Protein AF-A0A0C2Y8V0-F1 (afdb_monomer_lite)

Foldseek 3Di:
DDDDDPPPPDDPDPPDPDDPVNVVVVVVVVVVVVVVVVVVVVVVVVVVVVVVVVVVVVVVVVVVVVVVVVVVVVVVVVVVVVVVVVVVVVVVVVVVVVVVVVVVVVVVVVVVVVVVVVVPPPDDDDDDDDDDDPPPVPPVVPPVVVVVVVVPPVPDDDDDDDDDDDPDPDPPDFDADPVRDRCVQPDPFDPPDFAFPVCVVVVHGFQDHPPDCATPVCVVVVHHGHGDPDPPVVVVDDDDDPDPPPDDPDDDPPVVVVVVVVVVVVVVVVVVVVVVVVVVVVVVVVVVVVVVVVVVVVVVVVVVVVVVVVVD

Secondary structure (DSSP, 8-state):
----------PPPP-----HHHHHHHHHHHHHHHHHHHHHHHHHHHHHHHHHHHHHHHHHHHHHHHHHHHHHHHHHHHHHHHHHHHHHHHHHHHHHHHHHHHHHHHHHHHHHHHHHHHTS-------------SSSTTTTTTTTTTTTTSSSGGG----------------PPPPB-TTS-B-SSS---STTS---HHHHHTT------TT-SS-HHHHHHT--------HHHHHS--S-------------HHHHHHHHHHHHHHHHHHHHHHHHHHHHHHHHHHHHHHHHHHHHHHHHHHHHHHHHHHT-

Structure (mmCIF, N/CA/C/O backbone):
data_AF-A0A0C2Y8V0-F1
#
_entry.id   AF-A0A0C2Y8V0-F1
#
loop_
_atom_site.group_PDB
_atom_site.id
_atom_site.type_symbol
_atom_site.label_atom_id
_atom_site.label_alt_id
_atom_site.label_comp_id
_atom_site.label_asym_id
_atom_site.label_entity_id
_atom_site.label_seq_id
_atom_site.pdbx_PDB_ins_code
_atom_site.Cartn_x
_atom_site.Cartn_y
_atom_site.Cartn_z
_atom_site.occupancy
_atom_site.B_iso_or_equiv
_atom_site.auth_seq_id
_atom_site.auth_comp_id
_atom_site.auth_asym_id
_atom_site.auth_atom_id
_atom_site.pdbx_PDB_model_num
ATOM 1 N N . MET A 1 1 ? -51.580 -23.330 19.383 1.00 48.34 1 MET A N 1
ATOM 2 C CA . MET A 1 1 ? -51.528 -23.759 20.799 1.00 48.34 1 MET A CA 1
ATOM 3 C C . MET A 1 1 ? -50.932 -22.629 21.620 1.00 48.34 1 MET A C 1
ATOM 5 O O . MET A 1 1 ? -49.744 -22.360 21.517 1.00 48.34 1 MET A O 1
ATOM 9 N N . VAL A 1 2 ? -51.785 -21.907 22.343 1.00 48.00 2 VAL A N 1
ATOM 10 C CA . VAL A 1 2 ? -51.442 -20.701 23.108 1.00 48.00 2 VAL A CA 1
ATOM 11 C C . VAL A 1 2 ? -50.944 -21.142 24.486 1.00 48.00 2 VAL A C 1
ATOM 13 O O . VAL A 1 2 ? -51.716 -21.728 25.241 1.00 48.00 2 VAL A O 1
ATOM 16 N N . HIS A 1 3 ? -49.666 -20.915 24.806 1.00 51.59 3 HIS A N 1
ATOM 17 C CA . HIS A 1 3 ? -49.135 -21.212 26.140 1.00 51.59 3 HIS A CA 1
ATOM 18 C C . HIS A 1 3 ? -49.549 -20.104 27.106 1.00 51.59 3 HIS A C 1
ATOM 20 O O . HIS A 1 3 ? -49.055 -18.978 27.081 1.00 51.59 3 HIS A O 1
ATOM 26 N N . SER A 1 4 ? -50.547 -20.456 27.908 1.00 53.50 4 SER A N 1
ATOM 27 C CA . SER A 1 4 ? -51.201 -19.627 28.902 1.00 53.50 4 SER A CA 1
ATOM 28 C C . SER A 1 4 ? -50.347 -19.522 30.170 1.00 53.50 4 SER A C 1
ATOM 30 O O . SER A 1 4 ? -49.956 -20.532 30.743 1.00 53.50 4 SER A O 1
ATOM 32 N N . ARG A 1 5 ? -50.099 -18.275 30.585 1.00 62.28 5 ARG A N 1
ATOM 33 C CA . ARG A 1 5 ? -50.048 -17.760 31.967 1.00 62.28 5 ARG A CA 1
ATOM 34 C C . ARG A 1 5 ? -49.377 -18.638 33.034 1.00 62.28 5 ARG A C 1
ATOM 36 O O . ARG A 1 5 ? -50.013 -19.493 33.636 1.00 62.28 5 ARG A O 1
ATOM 43 N N . ASN A 1 6 ? -48.164 -18.238 33.417 1.00 51.91 6 ASN A N 1
ATOM 44 C CA . ASN A 1 6 ? -47.631 -18.462 34.763 1.00 51.91 6 ASN A CA 1
ATOM 45 C C . ASN A 1 6 ? -47.441 -17.106 35.468 1.00 51.91 6 ASN A C 1
ATOM 47 O O . ASN A 1 6 ? -46.334 -16.622 35.682 1.00 51.91 6 ASN A O 1
ATOM 51 N N . THR A 1 7 ? -48.556 -16.447 35.785 1.00 58.72 7 THR A N 1
ATOM 52 C CA . THR A 1 7 ? -48.602 -15.351 36.762 1.00 58.72 7 THR A CA 1
ATOM 53 C C . THR A 1 7 ? -48.635 -15.966 38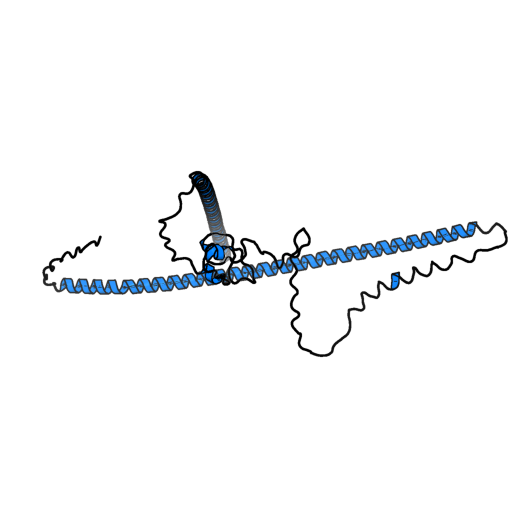.156 1.00 58.72 7 THR A C 1
ATOM 55 O O . THR A 1 7 ? -49.701 -16.132 38.746 1.00 58.72 7 THR A O 1
ATOM 58 N N . ALA A 1 8 ? -47.466 -16.352 38.666 1.00 57.41 8 ALA A N 1
ATOM 59 C CA . ALA A 1 8 ? -47.298 -16.629 40.084 1.00 57.41 8 ALA A CA 1
ATOM 60 C C . ALA A 1 8 ? -47.459 -15.300 40.836 1.00 57.41 8 ALA A C 1
ATOM 62 O O . ALA A 1 8 ? -46.607 -14.416 40.759 1.00 57.41 8 ALA A O 1
ATOM 63 N N . LEU A 1 9 ? -48.600 -15.141 41.504 1.00 54.22 9 LEU A N 1
ATOM 64 C CA . LEU A 1 9 ? -48.851 -14.089 42.482 1.00 54.22 9 LEU A CA 1
ATOM 65 C C . LEU A 1 9 ? -47.886 -14.302 43.651 1.00 54.22 9 LEU A C 1
ATOM 67 O O . LEU A 1 9 ? -48.174 -15.052 44.582 1.00 54.22 9 LEU A O 1
ATOM 71 N N . SER A 1 10 ? -46.712 -13.680 43.572 1.00 59.94 10 SER A N 1
ATOM 72 C CA . SER A 1 10 ? -45.773 -13.587 44.683 1.00 59.94 10 SER A CA 1
ATOM 73 C C . SER A 1 10 ? -46.494 -12.930 45.856 1.00 59.94 10 SER A C 1
ATOM 75 O O . SER A 1 10 ? -46.923 -11.779 45.756 1.00 59.94 10 SER A O 1
ATOM 77 N N . ALA A 1 11 ? -46.673 -13.679 46.944 1.00 63.84 11 ALA A N 1
ATOM 78 C CA . ALA A 1 11 ? -47.252 -13.165 48.175 1.00 63.84 11 ALA A CA 1
ATOM 79 C C . ALA A 1 11 ? -46.514 -11.880 48.606 1.00 63.84 11 ALA A C 1
ATOM 81 O O . ALA A 1 11 ? -45.284 -11.827 48.486 1.00 63.84 11 ALA A O 1
ATOM 82 N N . PRO A 1 12 ? -47.229 -10.845 49.088 1.00 63.97 12 PRO A N 1
ATOM 83 C CA . PRO A 1 12 ? -46.603 -9.621 49.560 1.00 63.97 12 PRO A CA 1
ATOM 84 C C . PRO A 1 12 ? -45.634 -9.978 50.685 1.00 63.97 12 PRO A C 1
ATOM 86 O O . PRO A 1 12 ? -46.026 -10.537 51.711 1.00 63.97 12 PRO A O 1
ATOM 89 N N . THR A 1 13 ? -44.351 -9.698 50.467 1.00 65.38 13 THR A N 1
ATOM 90 C CA . THR A 1 13 ? -43.327 -9.842 51.496 1.00 65.38 13 THR A CA 1
ATOM 91 C C . THR A 1 13 ? -43.757 -9.029 52.719 1.00 65.38 13 THR A C 1
ATOM 93 O O . THR A 1 13 ? -44.170 -7.875 52.567 1.00 65.38 13 THR A O 1
ATOM 96 N N . PRO A 1 14 ? -43.715 -9.610 53.932 1.00 61.09 14 PRO A N 1
ATOM 97 C CA . PRO A 1 14 ? -44.136 -8.911 55.136 1.00 61.09 14 PRO A CA 1
ATOM 98 C C . PRO A 1 14 ? -43.320 -7.628 55.278 1.00 61.09 14 PRO A C 1
ATOM 100 O O . PRO A 1 14 ? -42.096 -7.639 55.123 1.00 61.09 14 PRO A O 1
ATOM 103 N N . ALA A 1 15 ? -44.017 -6.522 55.541 1.00 58.59 15 ALA A N 1
ATOM 104 C CA . ALA A 1 15 ? -43.433 -5.213 55.778 1.00 58.59 15 ALA A CA 1
ATOM 105 C C . ALA A 1 15 ? -42.600 -5.253 57.068 1.00 58.59 15 ALA A C 1
ATOM 107 O O . ALA A 1 15 ? -43.058 -4.880 58.146 1.00 58.59 15 ALA A O 1
ATOM 108 N N . PHE A 1 16 ? -41.373 -5.761 56.970 1.00 65.44 16 PHE A N 1
ATOM 109 C CA . PHE A 1 16 ? -40.389 -5.651 58.031 1.00 65.44 16 PHE A CA 1
ATOM 110 C C . PHE A 1 16 ? -40.119 -4.164 58.246 1.00 65.44 16 PHE A C 1
ATOM 112 O O . PHE A 1 16 ? -39.673 -3.469 57.334 1.00 65.44 16 PHE A O 1
ATOM 119 N N . ALA A 1 17 ? -40.431 -3.676 59.447 1.00 69.50 17 ALA A N 1
ATOM 120 C CA . ALA A 1 17 ? -40.150 -2.310 59.856 1.00 69.50 17 ALA A CA 1
ATOM 121 C C . ALA A 1 17 ? -38.650 -2.037 59.671 1.00 69.50 17 ALA A C 1
ATOM 123 O O . ALA A 1 17 ? -37.807 -2.554 60.406 1.00 69.50 17 ALA A O 1
ATOM 124 N N . GLU A 1 18 ? -38.315 -1.270 58.633 1.00 64.31 18 GLU A N 1
ATOM 125 C CA . GLU A 1 18 ? -36.933 -0.959 58.298 1.00 64.31 18 GLU A CA 1
ATOM 126 C C . GLU A 1 18 ? -36.299 -0.181 59.445 1.00 64.31 18 GLU A C 1
ATOM 128 O O . GLU A 1 18 ? -36.659 0.964 59.732 1.00 64.31 18 GLU A O 1
ATOM 133 N N . THR A 1 19 ? -35.325 -0.806 60.098 1.00 84.81 19 THR A N 1
ATOM 134 C CA . THR A 1 19 ? -34.529 -0.123 61.111 1.00 84.81 19 THR A CA 1
ATOM 135 C C . THR A 1 19 ? -33.739 1.024 60.460 1.00 84.81 19 THR A C 1
ATOM 137 O O . THR A 1 19 ? -33.306 0.902 59.307 1.00 84.81 19 THR A O 1
ATOM 140 N N . PRO A 1 20 ? -33.487 2.141 61.172 1.00 88.25 20 PRO A N 1
ATOM 141 C CA . PRO A 1 20 ? -32.753 3.296 60.637 1.00 88.25 20 PRO A CA 1
ATOM 142 C C . PRO A 1 20 ? -31.397 2.929 60.013 1.00 88.25 20 PRO A C 1
ATOM 144 O O . PRO A 1 20 ? -30.970 3.522 59.024 1.00 88.25 20 PRO A O 1
ATOM 147 N N . LYS A 1 21 ? -30.751 1.888 60.553 1.00 87.12 21 LYS A N 1
ATOM 148 C CA . LYS A 1 21 ? -29.480 1.347 60.062 1.00 87.12 21 LYS A CA 1
ATOM 149 C C . LYS A 1 21 ? -29.582 0.798 58.632 1.00 87.12 21 LYS A C 1
ATOM 151 O O . LYS A 1 21 ? -28.678 1.026 57.833 1.00 87.12 21 LYS A O 1
ATOM 156 N N . TYR A 1 22 ? -30.684 0.129 58.291 1.00 85.69 22 TYR A N 1
ATOM 157 C CA . TYR A 1 22 ? -30.907 -0.416 56.948 1.00 85.69 22 TYR A CA 1
ATOM 158 C C . TYR A 1 22 ? -31.177 0.677 55.905 1.00 85.69 22 TYR A C 1
ATOM 160 O O . TYR A 1 22 ? -30.713 0.564 54.771 1.00 85.69 22 TYR A O 1
ATOM 168 N N . LYS A 1 23 ? -31.849 1.771 56.288 1.00 87.38 23 LYS A N 1
ATOM 169 C CA . LYS A 1 23 ? -32.052 2.923 55.392 1.00 87.38 23 LYS A CA 1
ATOM 170 C C . LYS A 1 23 ? -30.736 3.602 55.018 1.00 87.38 23 LYS A C 1
ATOM 172 O O . LYS A 1 23 ? -30.525 3.898 53.844 1.00 87.38 23 LYS A O 1
ATOM 177 N N . LEU A 1 24 ? -29.833 3.790 55.984 1.00 90.50 24 LEU A N 1
ATOM 178 C CA . LEU A 1 24 ? -28.519 4.394 55.734 1.00 90.50 24 LEU A CA 1
ATOM 179 C C . LEU A 1 24 ? -27.671 3.543 54.771 1.00 90.50 24 LEU A C 1
ATOM 181 O O . LEU A 1 24 ? -27.092 4.075 53.826 1.00 90.50 24 LEU A O 1
ATOM 185 N N . LEU A 1 25 ? -27.651 2.220 54.97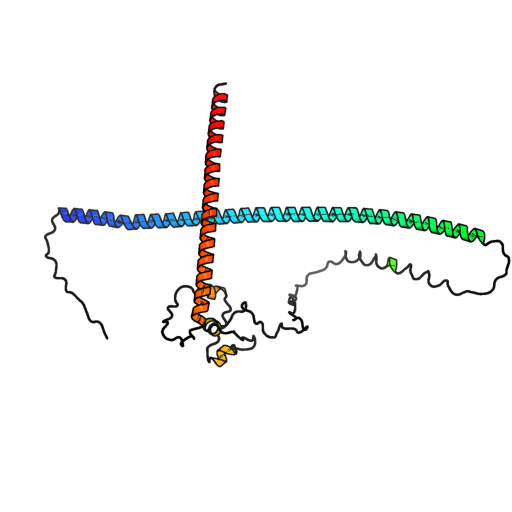1 1.00 89.06 25 LEU A N 1
ATOM 186 C CA . LEU A 1 25 ? -26.958 1.272 54.088 1.00 89.06 25 LEU A CA 1
ATOM 187 C C . LEU A 1 25 ? -27.507 1.310 52.656 1.00 89.06 25 LEU A C 1
ATOM 189 O O . LEU A 1 25 ? -26.725 1.428 51.714 1.00 89.06 25 LEU A O 1
ATOM 193 N N . ARG A 1 26 ? -28.837 1.309 52.483 1.00 85.69 26 ARG A N 1
ATOM 194 C CA . ARG A 1 26 ? -29.463 1.381 51.151 1.00 85.69 26 ARG A CA 1
ATOM 195 C C . ARG A 1 26 ? -29.163 2.707 50.446 1.00 85.69 26 ARG A C 1
ATOM 197 O O . ARG A 1 26 ? -28.887 2.711 49.249 1.00 85.69 26 ARG A O 1
ATOM 204 N N . MET A 1 27 ? -29.160 3.828 51.173 1.00 86.88 27 MET A N 1
ATOM 205 C CA . MET A 1 27 ? -28.757 5.122 50.607 1.00 86.88 27 MET A CA 1
ATOM 206 C C . MET A 1 27 ? -27.291 5.099 50.153 1.00 86.88 27 MET A C 1
ATOM 208 O O . MET A 1 27 ? -26.990 5.527 49.039 1.00 86.88 27 MET A O 1
ATOM 212 N N . GLN A 1 28 ? -26.389 4.528 50.956 1.00 89.88 28 GLN A N 1
ATOM 213 C CA . GLN A 1 28 ? -24.973 4.409 50.602 1.00 89.88 28 GLN A CA 1
ATOM 214 C C . GLN A 1 28 ? -24.738 3.482 49.395 1.00 89.88 28 GLN A C 1
ATOM 216 O O . GLN A 1 28 ? -23.904 3.789 48.543 1.00 89.88 28 GLN A O 1
ATOM 221 N N . GLU A 1 29 ? -25.478 2.376 49.278 1.00 86.75 29 GLU A N 1
ATOM 222 C CA . GLU A 1 29 ? -25.434 1.499 48.099 1.00 86.75 29 GLU A CA 1
ATOM 223 C C . GLU A 1 29 ? -26.000 2.173 46.850 1.00 86.75 29 GLU A C 1
ATOM 225 O O . GLU A 1 29 ? -25.390 2.079 45.787 1.00 86.75 29 GLU A O 1
ATOM 230 N N . SER A 1 30 ? -27.109 2.908 46.965 1.00 80.50 30 SER A N 1
ATOM 231 C CA . SER A 1 30 ? -27.689 3.638 45.830 1.00 80.50 30 SER A CA 1
ATOM 232 C C . SER A 1 30 ? -26.758 4.742 45.309 1.00 80.50 30 SER A C 1
ATOM 234 O O . SER A 1 30 ? -26.610 4.898 44.098 1.00 80.50 30 SER A O 1
ATOM 236 N N . ALA A 1 31 ? -26.038 5.434 46.201 1.00 82.19 31 ALA A N 1
ATOM 237 C CA . ALA A 1 31 ? -25.013 6.406 45.820 1.00 82.19 31 ALA A CA 1
ATOM 238 C C . ALA A 1 31 ? -23.836 5.739 45.086 1.00 82.19 31 ALA A C 1
ATOM 240 O O . ALA A 1 31 ? -23.384 6.239 44.057 1.00 82.19 31 ALA A O 1
ATOM 241 N N . LYS A 1 32 ? -23.386 4.565 45.550 1.00 84.50 32 LYS A N 1
ATOM 242 C CA . LYS A 1 32 ? -22.347 3.778 44.861 1.00 84.50 32 LYS A CA 1
ATOM 243 C C . LYS A 1 32 ? -22.819 3.257 43.502 1.00 84.50 32 LYS A C 1
ATOM 245 O O . LYS A 1 32 ? -22.042 3.264 42.552 1.00 84.50 32 LYS A O 1
ATOM 250 N N . GLN A 1 33 ? -24.079 2.838 43.384 1.00 75.44 33 GLN A N 1
ATOM 251 C CA . GLN A 1 33 ? -24.653 2.395 42.110 1.00 75.44 33 GLN A CA 1
ATOM 252 C C . GLN A 1 33 ? -24.793 3.543 41.102 1.00 75.44 33 GLN A C 1
ATOM 254 O O . GLN A 1 33 ? -24.613 3.307 39.911 1.00 75.44 33 GLN A O 1
ATOM 259 N N . ALA A 1 34 ? -25.025 4.781 41.550 1.00 82.25 34 ALA A N 1
ATOM 260 C CA . ALA A 1 34 ? -25.066 5.953 40.672 1.00 82.25 34 ALA A CA 1
ATOM 261 C C . ALA A 1 34 ? -23.689 6.335 40.084 1.00 82.25 34 ALA A C 1
ATOM 263 O O . ALA A 1 34 ? -23.627 6.886 38.984 1.00 82.25 34 ALA A O 1
ATOM 264 N N . GLU A 1 35 ? -22.576 6.000 40.751 1.00 85.31 35 GLU A N 1
ATOM 265 C CA . GLU A 1 35 ? -21.223 6.244 40.220 1.00 85.31 35 GLU A CA 1
ATOM 266 C C . GLU A 1 35 ? -20.817 5.281 39.092 1.00 85.31 35 GLU A C 1
ATOM 268 O O . GLU A 1 35 ? -19.982 5.622 38.246 1.00 85.31 35 GLU A O 1
ATOM 273 N N . VAL A 1 36 ? -21.374 4.065 39.068 1.00 84.31 36 VAL A N 1
ATOM 274 C CA . VAL A 1 36 ? -20.988 3.022 38.101 1.00 84.31 36 VAL A CA 1
ATOM 275 C C . VAL A 1 36 ? -21.270 3.452 36.648 1.00 84.31 36 VAL A C 1
ATOM 277 O O . VAL A 1 36 ? -20.350 3.373 35.827 1.00 84.31 36 VAL A O 1
ATOM 280 N N . PRO A 1 37 ? -22.457 3.998 36.303 1.00 90.06 37 PRO A N 1
ATOM 281 C CA . PRO A 1 37 ? -22.725 4.539 34.970 1.00 90.06 37 PRO A CA 1
ATOM 282 C C . PRO A 1 37 ? -21.773 5.668 34.560 1.00 90.06 37 PRO A C 1
ATOM 284 O O . PRO A 1 37 ? -21.399 5.761 33.390 1.00 90.06 37 PRO A O 1
ATOM 287 N N . GLN A 1 38 ? -21.348 6.516 35.503 1.00 89.56 38 GLN A N 1
ATOM 288 C CA . GLN A 1 38 ? -20.454 7.637 35.208 1.00 89.56 38 GLN A CA 1
ATOM 289 C C . GLN A 1 38 ? -19.045 7.149 34.854 1.00 89.56 38 GLN A C 1
ATOM 291 O O . GLN A 1 38 ? -18.479 7.588 33.850 1.00 89.56 38 GLN A O 1
ATOM 296 N N . LYS A 1 39 ? -18.506 6.185 35.613 1.00 92.81 39 LYS A N 1
ATOM 297 C CA . LYS A 1 39 ? -17.207 5.553 35.318 1.00 92.81 39 LYS A CA 1
ATOM 298 C C . LYS A 1 39 ? -17.232 4.814 33.979 1.00 92.81 39 LYS A C 1
ATOM 300 O O . LYS A 1 39 ? -16.301 4.961 33.188 1.00 92.81 39 LYS A O 1
ATOM 305 N N . LEU A 1 40 ? -18.320 4.100 33.678 1.00 93.94 40 LEU A N 1
ATOM 306 C CA . LEU A 1 40 ? -18.487 3.412 32.395 1.00 93.94 40 LEU A CA 1
ATOM 307 C C . LEU A 1 40 ? -18.552 4.401 31.220 1.00 93.94 40 LEU A C 1
ATOM 309 O O . LEU A 1 40 ? -17.890 4.205 30.200 1.00 93.94 40 LEU A O 1
ATOM 313 N N . ARG A 1 41 ? -19.284 5.511 31.379 1.00 93.62 41 ARG A N 1
ATOM 314 C CA . ARG A 1 41 ? -19.360 6.578 30.370 1.00 93.62 41 ARG A CA 1
ATOM 315 C C . ARG A 1 41 ? -17.996 7.224 30.123 1.00 93.62 41 ARG A C 1
ATOM 317 O O . ARG A 1 41 ? -17.636 7.463 28.972 1.00 93.62 41 ARG A O 1
ATOM 324 N N . GLN A 1 42 ? -17.223 7.470 31.181 1.00 95.62 42 GLN A N 1
ATOM 325 C CA . GLN A 1 42 ? -15.867 8.012 31.080 1.00 95.62 42 GLN A CA 1
ATOM 326 C C . GLN A 1 42 ? -14.929 7.044 30.338 1.00 95.62 42 GLN A C 1
ATOM 328 O O . GLN A 1 42 ? -14.203 7.462 29.435 1.00 95.62 42 GLN A O 1
ATOM 333 N N . ALA A 1 43 ? -14.979 5.750 30.669 1.00 95.81 43 ALA A N 1
ATOM 334 C CA . ALA A 1 43 ? -14.179 4.716 30.013 1.00 95.81 43 ALA A CA 1
ATOM 335 C C . ALA A 1 43 ? -14.501 4.609 28.514 1.00 95.81 43 ALA A C 1
ATOM 337 O O . ALA A 1 43 ? -13.590 4.551 27.689 1.00 95.81 43 ALA A O 1
ATOM 338 N N . PHE A 1 44 ? -15.783 4.681 28.147 1.00 95.38 44 PHE A N 1
ATOM 339 C CA . PHE A 1 44 ? -16.210 4.674 26.748 1.00 95.38 44 PHE A CA 1
ATOM 340 C C . PHE A 1 44 ? -15.694 5.893 25.969 1.00 95.38 44 PHE A C 1
ATOM 342 O O . PHE A 1 44 ? -15.190 5.753 24.854 1.00 95.38 44 PHE A O 1
ATOM 349 N N . LEU A 1 45 ? -15.749 7.091 26.562 1.00 96.75 45 LEU A N 1
ATOM 350 C CA . LEU A 1 45 ? -15.198 8.303 25.946 1.00 96.75 45 LEU A CA 1
ATOM 351 C C . LEU A 1 45 ? -13.677 8.223 25.771 1.00 96.75 45 LEU A C 1
ATOM 353 O O . LEU A 1 45 ? -13.158 8.649 24.738 1.00 96.75 45 LEU A O 1
ATOM 357 N N . ASN A 1 46 ? -12.962 7.662 26.747 1.00 96.06 46 ASN A N 1
ATOM 358 C CA . ASN A 1 46 ? -11.516 7.459 26.651 1.00 96.06 46 ASN A CA 1
ATOM 359 C C . ASN A 1 46 ? -11.162 6.438 25.563 1.00 96.06 46 ASN A C 1
ATOM 361 O O . ASN A 1 46 ? -10.291 6.714 24.741 1.00 96.06 46 ASN A O 1
ATOM 365 N N . SER A 1 47 ? -11.897 5.325 25.485 1.00 95.69 47 SER A N 1
ATOM 366 C CA . SER A 1 47 ? -11.733 4.318 24.431 1.00 95.69 47 SER A CA 1
ATOM 367 C C . SER A 1 47 ? -11.968 4.907 23.034 1.00 95.69 47 SER A C 1
ATOM 369 O O . SER A 1 47 ? -11.163 4.696 22.127 1.00 95.69 47 SER A O 1
ATOM 371 N N . GLN A 1 48 ? -13.001 5.741 22.857 1.00 94.50 48 GLN A N 1
ATOM 372 C CA . GLN A 1 48 ? -13.224 6.440 21.587 1.00 94.50 48 GLN A CA 1
ATOM 373 C C . GLN A 1 48 ? -12.097 7.416 21.230 1.00 94.50 48 GLN A C 1
ATOM 375 O O . GLN A 1 48 ? -11.705 7.499 20.065 1.00 94.50 48 GLN A O 1
ATOM 380 N N . LYS A 1 49 ? -11.565 8.162 22.206 1.00 96.88 49 LYS A N 1
ATOM 381 C CA . LYS A 1 49 ? -10.428 9.071 21.979 1.00 96.88 49 LYS A CA 1
ATOM 382 C C . LYS A 1 49 ? -9.173 8.306 21.569 1.00 96.88 49 LYS A C 1
ATOM 384 O O . LYS A 1 49 ? -8.478 8.734 20.653 1.00 96.88 49 LYS A O 1
ATOM 389 N N . GLU A 1 50 ? -8.901 7.172 22.203 1.00 95.00 50 GLU A N 1
ATOM 390 C CA . GLU A 1 50 ? -7.761 6.324 21.857 1.00 95.00 50 GLU A CA 1
ATOM 391 C C . GLU A 1 50 ? -7.918 5.712 20.458 1.00 95.00 50 GLU A C 1
ATOM 393 O O . GLU A 1 50 ? -6.982 5.741 19.662 1.00 95.00 50 GLU A O 1
ATOM 398 N N . ALA A 1 51 ? -9.122 5.250 20.107 1.00 93.62 51 ALA A N 1
ATOM 399 C CA . ALA A 1 51 ? -9.419 4.753 18.766 1.00 93.62 51 ALA A CA 1
ATOM 400 C C . ALA A 1 51 ? -9.234 5.836 17.689 1.00 93.62 51 ALA A C 1
ATOM 402 O O . ALA A 1 51 ? -8.718 5.543 16.612 1.00 93.62 51 ALA A O 1
ATOM 403 N N . LYS A 1 52 ? -9.613 7.091 17.972 1.00 95.94 52 LYS A N 1
ATOM 404 C CA . LYS A 1 52 ? -9.353 8.224 17.067 1.00 95.94 52 LYS A CA 1
ATOM 405 C C . LYS A 1 52 ? -7.857 8.491 16.899 1.00 95.94 52 LYS A C 1
ATOM 407 O O . LYS A 1 52 ? -7.401 8.553 15.764 1.00 95.94 52 LYS A O 1
ATOM 412 N N . ARG A 1 53 ? -7.088 8.530 17.994 1.00 95.69 53 ARG A N 1
ATOM 413 C CA . ARG A 1 53 ? -5.623 8.700 17.943 1.00 95.69 53 ARG A CA 1
ATOM 414 C C . ARG A 1 53 ? -4.938 7.605 17.124 1.00 95.69 53 ARG A C 1
ATOM 416 O O . ARG A 1 53 ? -4.101 7.912 16.287 1.00 95.69 53 ARG A O 1
ATOM 423 N N . LYS A 1 54 ? -5.342 6.342 17.303 1.00 95.25 54 LYS A N 1
ATOM 424 C CA . LYS A 1 54 ? -4.806 5.214 16.520 1.00 95.25 54 LYS A CA 1
ATOM 425 C C . LYS A 1 54 ? -5.118 5.340 15.026 1.00 95.25 54 LYS A C 1
ATOM 427 O O . LYS A 1 54 ? -4.267 5.027 14.200 1.00 95.25 54 LYS A O 1
ATOM 432 N N . LYS A 1 55 ? -6.314 5.819 14.665 1.00 94.06 55 LYS A N 1
ATOM 433 C CA . LYS A 1 55 ? -6.681 6.072 13.261 1.00 94.06 55 LYS A CA 1
ATOM 434 C C . LYS A 1 55 ? -5.873 7.217 12.648 1.00 94.06 55 LYS A C 1
ATOM 436 O O . LYS A 1 55 ? -5.417 7.081 11.520 1.00 94.06 55 LYS A O 1
ATOM 441 N N . GLU A 1 56 ? -5.679 8.309 13.383 1.00 96.38 56 GLU A N 1
ATOM 442 C CA . GLU A 1 56 ? -4.868 9.453 12.940 1.00 96.38 56 GLU A CA 1
ATOM 443 C C . GLU A 1 56 ? -3.393 9.066 12.757 1.00 96.38 56 GLU A C 1
ATOM 445 O O . GLU A 1 56 ? -2.785 9.416 11.748 1.00 96.38 56 GLU A O 1
ATOM 450 N N . GLU A 1 57 ? -2.829 8.277 13.676 1.00 94.69 57 GLU A N 1
ATOM 451 C CA . GLU A 1 57 ? -1.456 7.775 13.560 1.00 94.69 57 GLU A CA 1
ATOM 452 C C . GLU A 1 57 ? -1.284 6.848 12.348 1.00 94.69 57 GLU A C 1
ATOM 454 O O . GLU A 1 57 ? -0.308 6.965 11.607 1.00 94.69 57 GLU A O 1
ATOM 459 N N . HIS A 1 58 ? -2.248 5.956 12.105 1.00 90.69 58 HIS A N 1
ATOM 460 C CA . HIS A 1 58 ? -2.228 5.080 10.936 1.00 90.69 58 HIS A CA 1
ATOM 461 C C . HIS A 1 58 ? -2.342 5.868 9.625 1.00 90.69 58 HIS A C 1
ATOM 463 O O . HIS A 1 58 ? -1.605 5.597 8.680 1.00 90.69 58 HIS A O 1
ATOM 469 N N . ALA A 1 59 ? -3.226 6.870 9.570 1.00 92.81 59 ALA A N 1
ATOM 470 C CA . ALA A 1 59 ? -3.358 7.742 8.405 1.00 92.81 59 ALA A CA 1
ATOM 471 C C . ALA A 1 59 ? -2.053 8.503 8.119 1.00 92.81 59 ALA A C 1
ATOM 473 O O . ALA A 1 59 ? -1.607 8.544 6.975 1.00 92.81 59 ALA A O 1
ATOM 474 N N . LYS A 1 60 ? -1.392 9.023 9.162 1.00 94.88 60 LYS A N 1
ATOM 475 C CA . LYS A 1 60 ? -0.101 9.708 9.024 1.00 94.88 60 LYS A CA 1
ATOM 476 C C . LYS A 1 60 ? 0.999 8.777 8.500 1.00 94.88 60 LYS A C 1
ATOM 478 O O . LYS A 1 60 ? 1.742 9.162 7.604 1.00 94.88 60 LYS A O 1
ATOM 483 N N . LYS A 1 61 ? 1.073 7.540 9.007 1.00 92.19 61 LYS A N 1
ATOM 484 C CA . LYS A 1 61 ? 2.024 6.524 8.519 1.00 92.19 61 LYS A CA 1
ATOM 485 C C . LYS A 1 61 ? 1.800 6.186 7.042 1.00 92.19 61 LYS A C 1
ATOM 487 O O . LYS A 1 61 ? 2.766 6.118 6.290 1.00 92.19 61 LYS A O 1
ATOM 492 N N . GLN A 1 62 ? 0.545 6.042 6.612 1.00 90.12 62 GLN A N 1
ATOM 493 C CA . GLN A 1 62 ? 0.221 5.796 5.202 1.00 90.12 62 GLN A CA 1
ATOM 494 C C . GLN A 1 62 ? 0.580 6.978 4.293 1.00 90.12 62 GLN A C 1
ATOM 496 O O . GLN A 1 62 ? 1.023 6.773 3.164 1.00 90.12 62 GLN A O 1
ATOM 501 N N . GLU A 1 63 ? 0.408 8.214 4.762 1.00 91.94 63 GLU A N 1
ATOM 502 C CA . GLU A 1 63 ? 0.797 9.402 3.997 1.00 91.94 63 GLU A CA 1
ATOM 503 C C . GLU A 1 63 ? 2.324 9.511 3.850 1.00 91.94 63 GLU A C 1
ATOM 505 O O . GLU A 1 63 ? 2.822 9.783 2.756 1.00 91.94 63 GLU A O 1
ATOM 510 N N . GLU A 1 64 ? 3.078 9.236 4.919 1.00 91.06 64 GLU A N 1
ATOM 511 C CA . GLU A 1 64 ? 4.545 9.193 4.874 1.00 91.06 64 GLU A CA 1
ATOM 512 C C . GLU A 1 64 ? 5.055 8.090 3.937 1.00 91.06 64 GLU A C 1
ATOM 514 O O . GLU A 1 64 ? 5.945 8.343 3.123 1.00 91.06 64 GLU A O 1
ATOM 519 N N . GLU A 1 65 ? 4.465 6.894 3.982 1.00 90.62 65 GLU A N 1
ATOM 520 C CA . GLU A 1 65 ? 4.804 5.793 3.073 1.00 90.62 65 GLU A CA 1
ATOM 521 C C . GLU A 1 65 ? 4.513 6.155 1.612 1.00 90.62 65 GLU A C 1
ATOM 523 O O . GLU A 1 65 ? 5.379 5.998 0.749 1.00 90.62 65 GLU A O 1
ATOM 528 N N . LYS A 1 66 ? 3.343 6.743 1.334 1.00 89.94 66 LYS A N 1
ATOM 529 C CA . LYS A 1 66 ? 2.994 7.222 -0.008 1.00 89.94 66 LYS A CA 1
ATOM 530 C C . LYS A 1 66 ? 4.009 8.246 -0.520 1.00 89.94 66 LYS A C 1
ATOM 532 O O . LYS A 1 66 ? 4.436 8.166 -1.670 1.00 89.94 66 LYS A O 1
ATOM 537 N N . LYS A 1 67 ? 4.443 9.174 0.335 1.00 92.44 67 LYS A N 1
ATOM 538 C CA . LYS A 1 67 ? 5.446 10.185 -0.021 1.00 92.44 67 LYS A CA 1
ATOM 539 C C . LYS A 1 67 ? 6.823 9.571 -0.300 1.00 92.44 67 LYS A C 1
ATOM 541 O O . LYS A 1 67 ? 7.526 10.054 -1.185 1.00 92.44 67 LYS A O 1
ATOM 546 N N . ARG A 1 68 ? 7.205 8.501 0.411 1.00 90.81 68 ARG A N 1
ATOM 547 C CA . ARG A 1 68 ? 8.444 7.751 0.130 1.00 90.81 68 ARG A CA 1
ATOM 548 C C . ARG A 1 68 ? 8.377 7.041 -1.220 1.00 90.81 68 ARG A C 1
ATOM 550 O O . ARG A 1 68 ? 9.304 7.198 -2.009 1.00 90.81 68 ARG A O 1
ATOM 557 N N . LEU A 1 69 ? 7.271 6.358 -1.514 1.00 89.94 69 LEU A N 1
ATOM 558 C CA . LEU A 1 69 ? 7.068 5.673 -2.796 1.00 89.94 69 LEU A CA 1
ATOM 559 C C . LEU A 1 69 ? 7.052 6.649 -3.982 1.00 89.94 69 LEU A C 1
ATOM 561 O O . LEU A 1 69 ? 7.619 6.363 -5.033 1.00 89.94 69 LEU A O 1
ATOM 565 N N . GLU A 1 70 ? 6.448 7.829 -3.821 1.00 89.81 70 GLU A N 1
ATOM 566 C CA . GLU A 1 70 ? 6.490 8.874 -4.853 1.00 89.81 70 GLU A CA 1
ATOM 567 C C . GLU A 1 70 ? 7.907 9.426 -5.073 1.00 89.81 70 GLU A C 1
ATOM 569 O O . GLU A 1 70 ? 8.269 9.741 -6.208 1.00 89.81 70 GLU A O 1
ATOM 574 N N . GLY A 1 71 ? 8.718 9.532 -4.016 1.00 88.44 71 GLY A N 1
ATOM 575 C CA . GLY A 1 71 ? 10.127 9.917 -4.121 1.00 88.44 71 GLY A CA 1
ATOM 576 C C . GLY A 1 71 ? 10.969 8.875 -4.859 1.00 88.44 71 GLY A C 1
ATOM 577 O O . GLY A 1 71 ? 11.739 9.226 -5.750 1.00 88.44 71 GLY A O 1
ATOM 578 N N . GLU A 1 72 ? 10.778 7.597 -4.539 1.00 87.56 72 GLU A N 1
ATOM 579 C CA . GLU A 1 72 ? 11.484 6.479 -5.175 1.00 87.56 72 GLU A CA 1
ATOM 580 C C . GLU A 1 72 ? 11.126 6.344 -6.659 1.00 87.56 72 GLU A C 1
ATOM 582 O O . GLU A 1 72 ? 12.014 6.245 -7.504 1.00 87.56 72 GLU A O 1
ATOM 587 N N . LYS A 1 73 ? 9.840 6.476 -7.008 1.00 90.94 73 LYS A N 1
ATOM 588 C CA . LYS A 1 73 ? 9.392 6.439 -8.407 1.00 90.94 73 LYS A CA 1
ATOM 589 C C . LYS A 1 73 ? 9.998 7.565 -9.251 1.00 90.94 73 LYS A C 1
ATOM 591 O O . LYS A 1 73 ? 10.378 7.331 -10.394 1.00 90.94 73 LYS A O 1
ATOM 596 N N . LYS A 1 74 ? 10.110 8.778 -8.695 1.00 89.94 74 LYS A N 1
ATOM 597 C CA . LYS A 1 74 ? 10.768 9.905 -9.380 1.00 89.94 74 LYS A CA 1
ATOM 598 C C . LYS A 1 74 ? 12.254 9.641 -9.613 1.00 89.94 74 LYS A C 1
ATOM 600 O O . LYS A 1 74 ? 12.755 9.958 -10.686 1.00 89.94 74 LYS A O 1
ATOM 605 N N . TRP A 1 75 ? 12.934 9.041 -8.638 1.00 88.06 75 TRP A N 1
ATOM 606 C CA . TRP A 1 75 ? 14.344 8.674 -8.766 1.00 88.06 75 TRP A CA 1
ATOM 607 C C . TRP A 1 75 ? 14.571 7.598 -9.836 1.00 88.06 75 TRP A C 1
ATOM 609 O O . TRP A 1 75 ? 15.491 7.716 -10.644 1.00 88.06 75 TRP A O 1
ATOM 619 N N . GLU A 1 76 ? 13.720 6.571 -9.893 1.00 88.94 76 GLU A N 1
ATOM 620 C CA . GLU A 1 76 ? 13.797 5.555 -10.950 1.00 88.94 76 GLU A CA 1
ATOM 621 C C . GLU A 1 76 ? 13.539 6.138 -12.344 1.00 88.94 76 GLU A C 1
ATOM 623 O O . GLU A 1 76 ? 14.232 5.784 -13.299 1.00 88.94 76 GLU A O 1
ATOM 628 N N . GLU A 1 77 ? 12.575 7.052 -12.472 1.00 90.00 77 GLU A N 1
ATOM 629 C CA . GLU A 1 77 ? 12.273 7.716 -13.742 1.00 90.00 77 GLU A CA 1
ATOM 630 C C . GLU A 1 77 ? 13.432 8.614 -14.204 1.00 90.00 77 GLU A C 1
ATOM 632 O O . GLU A 1 77 ? 13.816 8.571 -15.374 1.00 90.00 77 GLU A O 1
ATOM 637 N N . GLU A 1 78 ? 14.059 9.360 -13.290 1.00 90.94 78 GLU A N 1
ATOM 638 C CA . GLU A 1 78 ? 15.255 10.159 -13.581 1.00 90.94 78 GLU A CA 1
ATOM 639 C C . GLU A 1 78 ? 16.444 9.279 -13.987 1.00 90.94 78 GLU A C 1
ATOM 641 O O . GLU A 1 78 ? 17.096 9.547 -15.000 1.00 90.94 78 GLU A O 1
ATOM 646 N N . LYS A 1 79 ? 16.679 8.172 -13.272 1.00 91.38 79 LYS A N 1
ATOM 647 C CA . LYS A 1 79 ? 17.718 7.197 -13.626 1.00 91.38 79 LYS A CA 1
ATOM 648 C C . LYS A 1 79 ? 17.496 6.622 -15.024 1.00 91.38 79 LYS A C 1
ATOM 650 O O . LYS A 1 79 ? 18.445 6.523 -15.799 1.00 91.38 79 LYS A O 1
ATOM 655 N N . LYS A 1 80 ? 16.251 6.284 -15.370 1.00 92.75 80 LYS A N 1
ATOM 656 C CA . LYS A 1 80 ? 15.908 5.775 -16.702 1.00 92.75 80 LYS A CA 1
ATOM 657 C C . LYS A 1 80 ? 16.166 6.819 -17.793 1.00 92.75 80 LYS A C 1
ATOM 659 O O . LYS A 1 80 ? 16.750 6.479 -18.816 1.00 92.75 80 LYS A O 1
ATOM 664 N N . ARG A 1 81 ? 15.814 8.091 -17.560 1.00 91.62 81 ARG A N 1
ATOM 665 C CA . ARG A 1 81 ? 16.109 9.180 -18.511 1.00 91.62 81 ARG A CA 1
ATOM 666 C C . ARG A 1 81 ? 17.609 9.353 -18.750 1.00 91.62 81 ARG A C 1
ATOM 668 O O . ARG A 1 81 ? 18.009 9.514 -19.897 1.00 91.62 81 ARG A O 1
ATOM 675 N N . LEU A 1 82 ? 18.428 9.268 -17.701 1.00 92.25 82 LEU A N 1
ATOM 676 C CA . LEU A 1 82 ? 19.888 9.346 -17.829 1.00 92.25 82 LEU A CA 1
ATOM 677 C C . LEU A 1 82 ? 20.477 8.147 -18.590 1.00 92.25 82 LEU A C 1
ATOM 679 O O . LEU A 1 82 ? 21.417 8.307 -19.368 1.00 92.25 82 LEU A O 1
ATOM 683 N N . GLU A 1 83 ? 19.937 6.943 -18.390 1.00 92.06 83 GLU A N 1
ATOM 684 C CA . GLU A 1 83 ? 20.357 5.759 -19.150 1.00 92.06 83 GLU A CA 1
ATOM 685 C C . GLU A 1 83 ? 19.987 5.862 -20.637 1.00 92.06 83 GLU A C 1
ATOM 687 O O . GLU A 1 83 ? 20.803 5.504 -21.491 1.00 92.06 83 GLU A O 1
ATOM 692 N N . ASP A 1 84 ? 18.799 6.374 -20.956 1.00 91.94 84 ASP A N 1
ATOM 693 C CA . ASP A 1 84 ? 18.355 6.565 -22.340 1.00 91.94 84 ASP A CA 1
ATOM 694 C C . ASP A 1 84 ? 19.159 7.675 -23.045 1.00 91.94 84 ASP A C 1
ATOM 696 O O . ASP A 1 84 ? 19.592 7.492 -24.184 1.00 91.94 84 ASP A O 1
ATOM 700 N N . GLU A 1 85 ? 19.473 8.777 -22.356 1.00 91.44 85 GLU A N 1
ATOM 701 C CA . GLU A 1 85 ? 20.338 9.844 -22.885 1.00 91.44 85 GLU A CA 1
ATOM 702 C C . GLU A 1 85 ? 21.763 9.340 -23.169 1.00 91.44 85 GLU A C 1
ATOM 704 O O . GLU A 1 85 ? 22.341 9.631 -24.220 1.00 91.44 85 GLU A O 1
ATOM 709 N N . LYS A 1 86 ? 22.314 8.497 -22.287 1.00 92.38 86 LYS A N 1
ATOM 710 C CA . LYS A 1 86 ? 23.628 7.879 -22.505 1.00 92.38 86 LYS A CA 1
ATOM 711 C C . LYS A 1 86 ? 23.638 6.948 -23.721 1.00 92.38 86 LYS A C 1
ATOM 713 O O . LYS A 1 86 ? 24.604 6.963 -24.485 1.00 92.38 86 LYS A O 1
ATOM 718 N N . LYS A 1 87 ? 22.580 6.152 -23.921 1.00 91.94 87 LYS A N 1
ATOM 719 C CA . LYS A 1 87 ? 22.446 5.289 -25.110 1.00 91.94 87 LYS A CA 1
ATOM 720 C C . LYS A 1 87 ? 22.378 6.112 -26.392 1.00 91.94 87 LYS A C 1
ATOM 722 O O . LYS A 1 87 ? 23.071 5.781 -27.351 1.00 91.94 87 LYS A O 1
ATOM 727 N N . TRP A 1 88 ? 21.619 7.207 -26.384 1.00 89.19 88 TRP A N 1
ATOM 728 C CA . TRP A 1 88 ? 21.528 8.119 -27.523 1.00 89.19 88 TRP A CA 1
ATOM 729 C C . TRP A 1 88 ? 22.881 8.754 -27.875 1.00 89.19 88 TRP A C 1
ATOM 731 O O . TRP A 1 88 ? 23.263 8.815 -29.045 1.00 89.19 88 TRP A O 1
ATOM 741 N N . GLU A 1 89 ? 23.668 9.177 -26.879 1.00 91.25 89 GLU A N 1
ATOM 742 C CA . GLU A 1 89 ? 25.018 9.692 -27.134 1.00 91.25 89 GLU A CA 1
ATOM 743 C C . GLU A 1 89 ? 25.972 8.637 -27.719 1.00 91.25 89 GLU A C 1
ATOM 745 O O . GLU A 1 89 ? 26.792 8.954 -28.591 1.00 91.25 89 GLU A O 1
ATOM 750 N N . GLU A 1 90 ? 25.898 7.388 -27.252 1.00 91.31 90 GLU A N 1
ATOM 751 C CA . GLU A 1 90 ? 26.698 6.284 -27.795 1.00 91.31 90 GLU A CA 1
ATOM 752 C C . GLU A 1 90 ? 26.303 5.949 -29.238 1.00 91.31 90 GLU A C 1
ATOM 754 O O . GLU A 1 90 ? 27.179 5.760 -30.090 1.00 91.31 90 GLU A O 1
ATOM 759 N N . GLU A 1 91 ? 25.008 5.948 -29.546 1.00 91.62 91 GLU A N 1
ATOM 760 C CA . GLU A 1 91 ? 24.493 5.746 -30.901 1.00 91.62 91 GLU A CA 1
ATOM 761 C C . GLU A 1 91 ? 24.927 6.875 -31.843 1.00 91.62 91 GLU A C 1
ATOM 763 O O . GLU A 1 91 ? 25.491 6.619 -32.910 1.00 91.62 91 GLU A O 1
ATOM 768 N N . LYS A 1 92 ? 24.825 8.134 -31.404 1.00 90.81 92 LYS A N 1
ATOM 769 C CA . LYS A 1 92 ? 25.310 9.296 -32.164 1.00 90.81 92 LYS A CA 1
ATOM 770 C C . LYS A 1 92 ? 26.811 9.217 -32.457 1.00 90.81 92 LYS A C 1
ATOM 772 O O . LYS A 1 92 ? 27.256 9.605 -33.541 1.00 90.81 92 LYS A O 1
ATOM 777 N N . LYS A 1 93 ? 27.618 8.705 -31.519 1.00 92.00 93 LYS A N 1
ATOM 778 C CA . LYS A 1 93 ? 29.055 8.453 -31.746 1.00 92.00 93 LYS A CA 1
ATOM 779 C C . LYS A 1 93 ? 29.286 7.337 -32.767 1.00 92.00 93 LYS A C 1
ATOM 781 O O . LYS A 1 93 ? 30.179 7.481 -33.603 1.00 92.00 93 LYS A O 1
ATOM 786 N N . ARG A 1 94 ? 28.491 6.261 -32.736 1.00 92.06 94 ARG A N 1
ATOM 787 C CA . ARG A 1 94 ? 28.565 5.170 -33.724 1.00 92.06 94 ARG A CA 1
ATOM 788 C C . ARG A 1 94 ? 28.226 5.651 -35.131 1.00 92.06 94 ARG A C 1
ATOM 790 O O . ARG A 1 94 ? 29.031 5.431 -36.031 1.00 92.06 94 ARG A O 1
ATOM 797 N N . LEU A 1 95 ? 27.130 6.391 -35.294 1.00 91.25 95 LEU A N 1
ATOM 798 C CA . LEU A 1 95 ? 26.719 6.941 -36.590 1.00 91.25 95 LEU A CA 1
ATOM 799 C C . LEU A 1 95 ? 27.781 7.879 -37.178 1.00 91.25 95 LEU A C 1
ATOM 801 O O . LEU A 1 95 ? 28.126 7.769 -38.353 1.00 91.25 95 LEU A O 1
ATOM 805 N N . LYS A 1 96 ? 28.396 8.743 -36.357 1.00 90.75 96 LYS A N 1
ATOM 806 C CA . LYS A 1 96 ? 29.516 9.593 -36.807 1.00 90.75 96 LYS A CA 1
ATOM 807 C C . LYS A 1 96 ? 30.737 8.784 -37.252 1.00 90.75 96 LYS A C 1
ATOM 809 O O . LYS A 1 96 ? 31.391 9.150 -38.228 1.00 90.75 96 LYS A O 1
ATOM 814 N N . ALA A 1 97 ? 31.069 7.705 -36.543 1.00 90.44 97 ALA A N 1
ATOM 815 C CA . ALA A 1 97 ? 32.191 6.844 -36.911 1.00 90.44 97 ALA A CA 1
ATOM 816 C C . ALA A 1 97 ? 31.924 6.075 -38.216 1.00 90.44 97 ALA A C 1
ATOM 818 O O . ALA A 1 97 ? 32.831 5.914 -39.033 1.00 90.44 97 ALA A O 1
ATOM 819 N N . GLU A 1 98 ? 30.689 5.627 -38.426 1.00 90.19 98 GLU A N 1
ATOM 820 C CA . GLU A 1 98 ? 30.266 4.926 -39.637 1.00 90.19 98 GLU A CA 1
ATOM 821 C C . GLU A 1 98 ? 30.231 5.853 -40.858 1.00 90.19 98 GLU A C 1
ATOM 823 O O . GLU A 1 98 ? 30.802 5.518 -41.898 1.00 90.19 98 GLU A O 1
ATOM 828 N N . ALA A 1 99 ? 29.691 7.067 -40.707 1.00 88.25 99 ALA A N 1
ATOM 829 C CA . ALA A 1 99 ? 29.710 8.088 -41.753 1.00 88.25 99 ALA A CA 1
ATOM 830 C C . ALA A 1 99 ? 31.141 8.404 -42.224 1.00 88.25 99 ALA A C 1
ATOM 832 O O . ALA A 1 99 ? 31.403 8.462 -43.427 1.00 88.25 99 ALA A O 1
ATOM 833 N N . LYS A 1 100 ? 32.095 8.518 -41.288 1.00 90.75 100 LYS A N 1
ATOM 834 C CA . LYS A 1 100 ? 33.509 8.756 -41.617 1.00 90.75 100 LYS A CA 1
ATOM 835 C C . LYS A 1 100 ? 34.132 7.601 -42.412 1.00 90.75 100 LYS A C 1
ATOM 837 O O . LYS A 1 100 ? 34.862 7.850 -43.369 1.00 90.75 100 LYS A O 1
ATOM 842 N N . LYS A 1 101 ? 33.825 6.346 -42.061 1.00 88.81 101 LYS A N 1
ATOM 843 C CA . LYS A 1 101 ? 34.304 5.169 -42.812 1.00 88.81 101 LYS A CA 1
ATOM 844 C C . LYS A 1 101 ? 33.752 5.137 -44.236 1.00 88.81 101 LYS A C 1
ATOM 846 O O . LYS A 1 101 ? 34.507 4.874 -45.169 1.00 88.81 101 LYS A O 1
ATOM 851 N N . ARG A 1 102 ? 32.466 5.455 -44.411 1.00 86.00 102 ARG A N 1
ATOM 852 C CA . ARG A 1 102 ? 31.819 5.495 -45.732 1.00 86.00 102 ARG A CA 1
ATOM 853 C C . ARG A 1 102 ? 32.431 6.567 -46.640 1.00 86.00 102 ARG A C 1
ATOM 855 O O . ARG A 1 102 ? 32.589 6.342 -47.837 1.00 86.00 102 ARG A O 1
ATOM 862 N N . GLU A 1 103 ? 32.813 7.717 -46.083 1.00 86.94 103 GLU A N 1
ATOM 863 C CA . GLU A 1 103 ? 33.488 8.776 -46.844 1.00 86.94 103 GLU A CA 1
ATOM 864 C C . GLU A 1 103 ? 34.909 8.368 -47.283 1.00 86.94 103 GLU A C 1
ATOM 866 O O . GLU A 1 103 ? 35.310 8.634 -48.418 1.00 86.94 103 GLU A O 1
ATOM 871 N N . GLU A 1 104 ? 35.666 7.682 -46.418 1.00 87.19 104 GLU A N 1
ATOM 872 C CA . GLU A 1 104 ? 36.992 7.142 -46.759 1.00 87.19 104 GLU A CA 1
ATOM 873 C C . GLU A 1 104 ? 36.916 6.052 -47.840 1.00 87.19 104 GLU A C 1
ATOM 875 O O . GLU A 1 104 ? 37.736 6.032 -48.761 1.00 87.19 104 GLU A O 1
ATOM 880 N N . GLU A 1 105 ? 35.913 5.175 -47.779 1.00 86.31 105 GLU A N 1
ATOM 881 C CA . GLU A 1 105 ? 35.688 4.139 -48.792 1.00 86.31 105 GLU A CA 1
ATOM 882 C C . GLU A 1 105 ? 35.316 4.743 -50.152 1.00 86.31 105 GLU A C 1
ATOM 884 O O . GLU A 1 105 ? 35.861 4.340 -51.184 1.00 86.31 105 GLU A O 1
ATOM 889 N N . LYS A 1 106 ? 34.472 5.784 -50.160 1.00 86.88 106 LYS A N 1
ATOM 890 C CA . LYS A 1 106 ? 34.122 6.514 -51.385 1.00 86.88 106 LYS A CA 1
ATOM 891 C C . LYS A 1 106 ? 35.351 7.150 -52.039 1.00 86.88 106 LYS A C 1
ATOM 893 O O . LYS A 1 106 ? 35.535 7.001 -53.244 1.00 86.88 106 LYS A O 1
ATOM 898 N N . LYS A 1 107 ? 36.241 7.771 -51.252 1.00 86.19 107 LYS A N 1
ATOM 899 C CA . LYS A 1 107 ? 37.506 8.334 -51.765 1.00 86.19 107 LYS A CA 1
ATOM 900 C C . LYS A 1 107 ? 38.392 7.267 -52.416 1.00 86.19 107 LYS A C 1
ATOM 902 O O . LYS A 1 107 ? 38.899 7.502 -53.510 1.00 86.19 107 LYS A O 1
ATOM 907 N N . ARG A 1 108 ? 38.520 6.082 -51.805 1.00 84.88 108 ARG A N 1
ATOM 908 C CA . ARG A 1 108 ? 39.285 4.960 -52.387 1.00 84.88 108 ARG A CA 1
ATOM 909 C C . ARG A 1 108 ? 38.657 4.426 -53.674 1.00 84.88 108 ARG A C 1
ATOM 911 O O . ARG A 1 108 ? 39.374 4.150 -54.632 1.00 84.88 108 ARG A O 1
ATOM 918 N N . SER A 1 109 ? 37.330 4.302 -53.717 1.00 82.69 109 SER A N 1
ATOM 919 C CA . SER A 1 109 ? 36.618 3.880 -54.929 1.00 82.69 109 SER A CA 1
ATOM 920 C C . SER A 1 109 ? 36.798 4.885 -56.074 1.00 82.69 109 SER A C 1
ATOM 922 O O . SER A 1 109 ? 36.967 4.482 -57.225 1.00 82.69 109 SER A O 1
ATOM 924 N N . ASP A 1 110 ? 36.775 6.186 -55.782 1.00 83.62 110 ASP A N 1
ATOM 925 C CA . ASP A 1 110 ? 36.951 7.232 -56.794 1.00 83.62 110 ASP A CA 1
ATOM 926 C C . ASP A 1 110 ? 38.399 7.300 -57.318 1.00 83.62 110 ASP A C 1
ATOM 928 O O . ASP A 1 110 ? 38.608 7.524 -58.514 1.00 83.62 110 ASP A O 1
ATOM 932 N N . GLU A 1 111 ? 39.406 7.050 -56.474 1.00 80.19 111 GLU A N 1
ATOM 933 C CA . GLU A 1 111 ? 40.802 6.887 -56.917 1.00 80.19 111 GLU A CA 1
ATOM 934 C C . GLU A 1 111 ? 40.988 5.647 -57.799 1.00 80.19 111 GLU A C 1
ATOM 936 O O . GLU A 1 111 ? 41.556 5.758 -58.889 1.00 80.19 111 GLU A O 1
ATOM 941 N N . ALA A 1 112 ? 40.431 4.498 -57.407 1.00 78.44 112 ALA A N 1
ATOM 942 C CA . ALA A 1 112 ? 40.501 3.272 -58.204 1.00 78.44 112 ALA A CA 1
ATOM 943 C C . ALA A 1 112 ? 39.845 3.437 -59.590 1.00 78.44 112 ALA A C 1
ATOM 945 O O . ALA A 1 112 ? 40.390 2.988 -60.602 1.00 78.44 112 ALA A O 1
ATOM 946 N N . LYS A 1 113 ? 38.707 4.144 -59.674 1.00 78.88 113 LYS A N 1
ATOM 947 C CA . LYS A 1 113 ? 38.061 4.474 -60.958 1.00 78.88 113 LYS A CA 1
ATOM 948 C C . LYS A 1 113 ? 38.932 5.381 -61.835 1.00 78.88 113 LYS A C 1
ATOM 950 O O . LYS A 1 113 ? 38.980 5.183 -63.050 1.00 78.88 113 LYS A O 1
ATOM 955 N N . LYS A 1 114 ? 39.646 6.350 -61.249 1.00 77.25 114 LYS A N 1
ATOM 956 C CA . LYS A 1 114 ? 40.570 7.230 -61.991 1.00 77.25 114 LYS A CA 1
ATOM 957 C C . LYS A 1 114 ? 41.789 6.480 -62.531 1.00 77.25 114 LYS A C 1
ATOM 959 O O . LYS A 1 114 ? 42.211 6.762 -63.654 1.00 77.25 114 LYS A O 1
ATOM 964 N N . GLU A 1 115 ? 42.337 5.522 -61.786 1.00 73.69 115 GLU A N 1
ATOM 965 C CA . GLU A 1 115 ? 43.443 4.684 -62.272 1.00 73.69 115 GLU A CA 1
ATOM 966 C C . GLU A 1 115 ? 43.002 3.731 -63.389 1.00 73.69 115 GLU A C 1
ATOM 968 O O . GLU A 1 115 ? 43.688 3.629 -64.408 1.00 73.69 115 GLU A O 1
ATOM 973 N N . ALA A 1 116 ? 41.815 3.125 -63.277 1.00 70.06 116 ALA A N 1
ATOM 974 C CA . ALA A 1 116 ? 41.259 2.274 -64.330 1.00 70.06 116 ALA A CA 1
ATOM 975 C C . ALA A 1 116 ? 41.062 3.029 -65.661 1.00 70.06 116 ALA A C 1
ATOM 977 O O . ALA A 1 116 ? 41.311 2.479 -66.737 1.00 70.06 116 ALA A O 1
ATOM 978 N N . HIS A 1 117 ? 40.675 4.309 -65.612 1.00 60.59 117 HIS A N 1
ATOM 979 C CA . HIS A 1 117 ? 40.476 5.121 -66.816 1.00 60.59 117 HIS A CA 1
ATOM 980 C C . HIS A 1 117 ? 41.786 5.559 -67.497 1.00 60.59 117 HIS A C 1
ATOM 982 O O . HIS A 1 117 ? 41.794 5.783 -68.708 1.00 60.59 117 HIS A O 1
ATOM 988 N N . LYS A 1 118 ? 42.910 5.630 -66.768 1.00 60.94 118 LYS A N 1
ATOM 989 C CA . LYS A 1 118 ? 44.238 5.929 -67.344 1.00 60.94 118 LYS A CA 1
ATOM 990 C C . LYS A 1 118 ? 44.851 4.759 -68.125 1.00 60.94 118 LYS A C 1
ATOM 992 O O . LYS A 1 118 ? 45.756 4.988 -68.921 1.00 60.94 118 LYS A O 1
ATOM 997 N N . GLY A 1 119 ? 44.360 3.532 -67.941 1.00 58.66 119 GLY A N 1
ATOM 998 C CA . GLY A 1 119 ? 44.838 2.342 -68.656 1.00 58.66 119 GLY A CA 1
ATOM 999 C C . GLY A 1 119 ? 44.207 2.102 -70.035 1.00 58.66 119 GLY A C 1
ATOM 1000 O O . GLY A 1 119 ? 44.690 1.248 -70.773 1.00 58.66 119 GLY A O 1
ATOM 1001 N N . LYS A 1 120 ? 43.141 2.829 -70.405 1.00 57.19 120 LYS A N 1
ATOM 1002 C CA . LYS A 1 120 ? 42.388 2.603 -71.659 1.00 57.19 120 LYS A CA 1
ATOM 1003 C C . LYS A 1 120 ? 42.694 3.585 -72.795 1.00 57.19 120 LYS A C 1
ATOM 1005 O O . LYS A 1 120 ? 42.214 3.390 -73.906 1.00 57.19 120 LYS A O 1
ATOM 1010 N N . SER A 1 121 ? 43.535 4.594 -72.585 1.00 51.72 121 SER A N 1
ATOM 1011 C CA . SER A 1 121 ? 43.926 5.562 -73.620 1.00 51.72 121 SER A CA 1
ATOM 1012 C C . SER A 1 121 ? 45.152 5.107 -74.427 1.00 51.72 121 SER A C 1
ATOM 1014 O O . SER A 1 121 ? 46.168 5.797 -74.490 1.00 51.72 121 SER A O 1
ATOM 1016 N N . LYS A 1 122 ? 45.064 3.936 -75.075 1.00 51.16 122 LYS A N 1
ATOM 1017 C CA . LYS A 1 122 ? 45.915 3.591 -76.232 1.00 51.16 122 LYS A CA 1
ATOM 1018 C C . LYS A 1 122 ? 45.280 2.515 -77.124 1.00 51.16 122 LYS A C 1
ATOM 1020 O O . LYS A 1 122 ? 45.862 1.464 -77.352 1.00 51.16 122 LYS A O 1
ATOM 1025 N N . ALA A 1 123 ? 44.087 2.787 -77.643 1.00 45.72 123 ALA A N 1
ATOM 1026 C CA . ALA A 1 123 ? 43.578 2.120 -78.837 1.00 45.72 123 ALA A CA 1
ATOM 1027 C C . ALA A 1 123 ? 42.661 3.091 -79.591 1.00 45.72 123 ALA A C 1
ATOM 1029 O O . ALA A 1 123 ? 41.623 3.507 -79.089 1.00 45.72 123 ALA A O 1
ATOM 1030 N N . VAL A 1 124 ? 43.128 3.494 -80.769 1.00 52.28 124 VAL A N 1
ATOM 1031 C CA . VAL A 1 124 ? 42.390 4.207 -81.814 1.00 52.28 124 VAL A CA 1
ATOM 1032 C C . VAL A 1 124 ? 41.231 3.328 -82.279 1.00 52.28 124 VAL A C 1
ATOM 1034 O O . VAL A 1 124 ? 41.535 2.237 -82.743 1.00 52.28 124 VAL A O 1
ATOM 1037 N N . VAL A 1 125 ? 39.979 3.799 -82.201 1.00 44.38 125 VAL A N 1
ATOM 1038 C CA . VAL A 1 125 ? 38.904 3.613 -83.205 1.00 44.38 125 VAL A CA 1
ATOM 1039 C C . VAL A 1 125 ? 37.874 4.741 -83.011 1.00 44.38 125 VAL A C 1
ATOM 1041 O O . VAL A 1 125 ? 37.583 5.135 -81.883 1.00 44.38 125 VAL A O 1
ATOM 1044 N N . GLU A 1 126 ? 37.407 5.279 -84.136 1.00 45.72 126 GLU A N 1
ATOM 1045 C CA . GLU A 1 126 ? 36.391 6.320 -84.330 1.00 45.72 126 GLU A CA 1
ATOM 1046 C C . GLU A 1 126 ? 35.011 6.040 -83.692 1.00 45.72 126 GLU A C 1
ATOM 1048 O O . GLU A 1 126 ? 34.720 4.900 -83.325 1.00 45.72 126 GLU A O 1
ATOM 1053 N N . PRO A 1 127 ? 34.162 7.082 -83.555 1.00 57.12 127 PRO A N 1
ATOM 1054 C CA . PRO A 1 127 ? 32.925 7.046 -82.789 1.00 57.12 127 PRO A CA 1
ATOM 1055 C C . PRO A 1 127 ? 31.693 6.826 -83.679 1.00 57.12 127 PRO A C 1
ATOM 1057 O O . PRO A 1 127 ? 31.483 7.572 -84.629 1.00 57.12 127 PRO A O 1
ATOM 1060 N N . GLU A 1 128 ? 30.819 5.897 -83.301 1.00 50.47 128 GLU A N 1
ATOM 1061 C CA . GLU A 1 128 ? 29.414 5.916 -83.716 1.00 50.47 128 GLU A CA 1
ATOM 1062 C C . GLU A 1 128 ? 28.527 5.449 -82.554 1.00 50.47 128 GLU A C 1
ATOM 1064 O O . GLU A 1 128 ? 28.772 4.410 -81.946 1.00 50.47 128 GLU A O 1
ATOM 1069 N N . GLU A 1 129 ? 27.543 6.301 -82.258 1.00 54.59 129 GLU A N 1
ATOM 1070 C CA . GLU A 1 129 ? 26.248 6.028 -81.625 1.00 54.59 129 GLU A CA 1
ATOM 1071 C C . GLU A 1 129 ? 26.218 5.373 -80.230 1.00 54.59 129 GLU A C 1
ATOM 1073 O O . GLU A 1 129 ? 26.425 4.178 -80.062 1.00 54.59 129 GLU A O 1
ATOM 1078 N N . MET A 1 130 ? 25.861 6.181 -79.220 1.00 46.69 130 MET A N 1
ATOM 1079 C CA . MET A 1 130 ? 24.778 5.886 -78.263 1.00 46.69 130 MET A CA 1
ATOM 1080 C C . MET A 1 130 ? 24.598 7.083 -77.312 1.00 46.69 130 MET A C 1
ATOM 1082 O O . MET A 1 130 ? 25.169 7.161 -76.223 1.00 46.69 130 MET A O 1
ATOM 1086 N N . GLU A 1 131 ? 23.809 8.060 -77.766 1.00 53.94 131 GLU A N 1
ATOM 1087 C CA . GLU A 1 131 ? 22.997 8.896 -76.881 1.00 53.94 131 GLU A CA 1
ATOM 1088 C C . GLU A 1 131 ? 21.802 8.049 -76.432 1.00 53.94 131 GLU A C 1
ATOM 1090 O O . GLU A 1 131 ? 20.933 7.808 -77.253 1.00 53.94 131 GLU A O 1
ATOM 1095 N N . GLU A 1 132 ? 21.769 7.586 -75.181 1.00 52.38 132 GLU A N 1
ATOM 1096 C CA . GLU A 1 132 ? 20.551 7.258 -74.407 1.00 52.38 132 GLU A CA 1
ATOM 1097 C C . GLU A 1 132 ? 20.967 6.522 -73.124 1.00 52.38 132 GLU A C 1
ATOM 1099 O O . GLU A 1 132 ? 20.861 5.314 -73.054 1.00 52.38 132 GLU A O 1
ATOM 1104 N N . ASP A 1 133 ? 21.523 7.222 -72.124 1.00 49.09 133 ASP A N 1
ATOM 1105 C CA . ASP A 1 133 ? 21.584 6.686 -70.738 1.00 49.09 133 ASP A CA 1
ATOM 1106 C C . ASP A 1 133 ? 21.998 7.733 -69.684 1.00 49.09 133 ASP A C 1
ATOM 1108 O O . ASP A 1 133 ? 22.525 7.437 -68.613 1.00 49.09 133 ASP A O 1
ATOM 1112 N N . LYS A 1 134 ? 21.766 9.021 -69.966 1.00 48.25 134 LYS A N 1
ATOM 1113 C CA . LYS A 1 134 ? 22.156 10.128 -69.070 1.00 48.25 134 LYS A CA 1
ATOM 1114 C C . LYS A 1 134 ? 20.982 10.767 -68.325 1.00 48.25 134 LYS A C 1
ATOM 1116 O O . LYS A 1 134 ? 21.112 11.887 -67.835 1.00 48.25 134 LYS A O 1
ATOM 1121 N N . LYS A 1 135 ? 19.835 10.081 -68.258 1.00 45.75 135 LYS A N 1
ATOM 1122 C CA . LYS A 1 135 ? 18.590 10.627 -67.690 1.00 45.75 135 LYS A CA 1
ATOM 1123 C C . LYS A 1 135 ? 18.127 9.993 -66.373 1.00 45.75 135 LYS A C 1
ATOM 1125 O O . LYS A 1 135 ? 17.264 10.583 -65.738 1.00 45.75 135 LYS A O 1
ATOM 1130 N N . GLU A 1 136 ? 18.726 8.896 -65.906 1.00 47.50 136 GLU A N 1
ATOM 1131 C CA . GLU A 1 136 ? 18.317 8.267 -64.632 1.00 47.50 136 GLU A CA 1
ATOM 1132 C C . GLU A 1 136 ? 19.168 8.673 -63.412 1.00 47.50 136 GLU A C 1
ATOM 1134 O O . GLU A 1 136 ? 18.690 8.624 -62.282 1.00 47.50 136 GLU A O 1
ATOM 1139 N N . GLU A 1 137 ? 20.390 9.189 -63.589 1.00 46.16 137 GLU A N 1
ATOM 1140 C CA . GLU A 1 137 ? 21.266 9.508 -62.442 1.00 46.16 137 GLU A CA 1
ATOM 1141 C C . GLU A 1 137 ? 20.976 10.874 -61.773 1.00 46.16 137 GLU A C 1
ATOM 1143 O O . GLU A 1 137 ? 21.588 11.221 -60.762 1.00 46.16 137 GLU A O 1
ATOM 1148 N N . GLN A 1 138 ? 20.027 11.661 -62.299 1.00 47.00 138 GLN A N 1
ATOM 1149 C CA . GLN A 1 138 ? 19.582 12.924 -61.684 1.00 47.00 138 GLN A CA 1
ATOM 1150 C C . GLN A 1 138 ? 18.272 12.818 -60.892 1.00 47.00 138 GLN A C 1
ATOM 1152 O O . GLN A 1 138 ? 17.960 13.754 -60.164 1.00 47.00 138 GLN A O 1
ATOM 1157 N N . GLN A 1 139 ? 17.541 11.700 -60.956 1.00 43.59 139 GLN A N 1
ATOM 1158 C CA . GLN A 1 139 ? 16.256 11.572 -60.252 1.00 43.59 139 GLN A CA 1
ATOM 1159 C C . GLN A 1 139 ? 16.393 11.058 -58.809 1.00 43.59 139 GLN A C 1
ATOM 1161 O O . GLN A 1 139 ? 15.608 11.436 -57.949 1.00 43.59 139 GLN A O 1
ATOM 1166 N N . VAL A 1 140 ? 17.458 10.315 -58.494 1.00 47.78 140 VAL A N 1
ATOM 1167 C CA . VAL A 1 140 ? 17.670 9.724 -57.152 1.00 47.78 140 VAL A CA 1
ATOM 1168 C C . VAL A 1 140 ? 18.280 10.719 -56.149 1.00 47.78 140 VAL A C 1
ATOM 1170 O O . VAL A 1 140 ? 18.353 10.454 -54.952 1.00 47.78 140 VAL A O 1
ATOM 1173 N N . LYS A 1 141 ? 18.725 11.898 -56.606 1.00 44.22 141 LYS A N 1
ATOM 1174 C CA . LYS A 1 141 ? 19.375 12.897 -55.739 1.00 44.22 141 LYS A CA 1
ATOM 1175 C C . LYS A 1 141 ? 18.427 13.962 -55.179 1.00 44.22 141 LYS A C 1
ATOM 1177 O O . LYS A 1 141 ? 18.854 14.731 -54.328 1.00 44.22 141 LYS A O 1
ATOM 1182 N N . THR A 1 142 ? 17.176 13.985 -55.631 1.00 44.12 142 THR A N 1
ATOM 1183 C CA . THR A 1 142 ? 16.130 14.908 -55.156 1.00 44.12 142 THR A CA 1
ATOM 1184 C C . THR A 1 142 ? 15.184 14.273 -54.137 1.00 44.12 142 THR A C 1
ATOM 1186 O O . THR A 1 142 ? 14.644 14.990 -53.312 1.00 44.12 142 THR A O 1
ATOM 1189 N N . GLU A 1 143 ? 15.046 12.944 -54.112 1.00 44.44 143 GLU A N 1
ATOM 1190 C CA . GLU A 1 143 ? 14.094 12.265 -53.211 1.00 44.44 143 GLU A CA 1
ATOM 1191 C C . GLU A 1 143 ? 14.629 12.086 -51.776 1.00 44.44 143 GLU A C 1
ATOM 1193 O O . GLU A 1 143 ? 13.863 12.017 -50.828 1.00 44.44 143 GLU A O 1
ATOM 1198 N N . VAL A 1 144 ? 15.953 12.093 -51.578 1.00 45.66 144 VAL A N 1
ATOM 1199 C CA . VAL A 1 144 ? 16.569 11.944 -50.238 1.00 45.66 144 VAL A CA 1
ATOM 1200 C C . VAL A 1 144 ? 16.714 13.292 -49.509 1.00 45.66 144 VAL A C 1
ATOM 1202 O O . VAL A 1 144 ? 17.179 13.336 -48.377 1.00 45.66 144 VAL A O 1
ATOM 1205 N N . GLN A 1 145 ? 16.331 14.405 -50.145 1.00 41.25 145 GLN A N 1
ATOM 1206 C CA . GLN A 1 145 ? 16.389 15.740 -49.539 1.00 41.25 145 GLN A CA 1
ATOM 1207 C C . GLN A 1 145 ? 15.012 16.295 -49.141 1.00 41.25 145 GLN A C 1
ATOM 1209 O O . GLN A 1 145 ? 14.970 17.261 -48.390 1.00 41.25 145 GLN A O 1
ATOM 1214 N N . GLU A 1 146 ? 13.910 15.675 -49.582 1.00 45.19 146 GLU A N 1
ATOM 1215 C CA . GLU A 1 146 ? 12.546 16.084 -49.201 1.00 45.19 146 GLU A CA 1
ATOM 1216 C C . GLU A 1 146 ? 12.032 15.382 -47.928 1.00 45.19 146 GLU A C 1
ATOM 1218 O O . GLU A 1 146 ? 11.191 15.945 -47.236 1.00 45.19 146 GLU A O 1
ATOM 1223 N N . GLU A 1 147 ? 12.582 14.225 -47.531 1.00 45.88 147 GLU A N 1
ATOM 1224 C CA . GLU A 1 147 ? 12.155 13.541 -46.293 1.00 45.88 147 GLU A CA 1
ATOM 1225 C C . GLU A 1 147 ? 12.806 14.093 -45.003 1.00 45.88 147 GLU A C 1
ATOM 1227 O O . GLU A 1 147 ? 12.291 13.847 -43.916 1.00 45.88 147 GLU A O 1
ATOM 1232 N N . GLU A 1 148 ? 13.893 14.876 -45.084 1.00 44.00 148 GLU A N 1
ATOM 1233 C CA . GLU A 1 148 ? 14.511 15.516 -43.900 1.00 44.00 148 GLU A CA 1
ATOM 1234 C C . GLU A 1 148 ? 13.962 16.930 -43.597 1.00 44.00 148 GLU A C 1
ATOM 1236 O O . GLU A 1 148 ? 14.178 17.430 -42.495 1.00 44.00 148 GLU A O 1
ATOM 1241 N N . GLU A 1 149 ? 13.221 17.577 -44.511 1.00 44.38 149 GLU A N 1
ATOM 1242 C CA . GLU A 1 149 ? 12.622 18.909 -44.270 1.00 44.38 149 GLU A CA 1
ATOM 1243 C C . GLU A 1 149 ? 11.150 18.867 -43.806 1.00 44.38 149 GLU A C 1
ATOM 1245 O O . GLU A 1 149 ? 10.661 19.857 -43.255 1.00 44.38 149 GLU A O 1
ATOM 1250 N N . GLU A 1 150 ? 10.442 17.738 -43.937 1.00 44.94 150 GLU A N 1
ATOM 1251 C CA . GLU A 1 150 ? 9.052 17.617 -43.456 1.00 44.94 150 GLU A CA 1
ATOM 1252 C C . GLU A 1 150 ? 8.929 17.370 -41.938 1.00 44.94 150 GLU A C 1
ATOM 1254 O O . GLU A 1 150 ? 7.862 17.606 -41.370 1.00 44.94 150 GLU A O 1
ATOM 1259 N N . GLU A 1 151 ? 10.006 16.986 -41.238 1.00 45.28 151 GLU A N 1
ATOM 1260 C CA . GLU A 1 151 ? 9.955 16.726 -39.786 1.00 45.28 151 GLU A CA 1
ATOM 1261 C C . GLU A 1 151 ? 10.263 17.965 -38.910 1.00 45.28 151 GLU A C 1
ATOM 1263 O O . GLU A 1 151 ? 9.931 17.978 -37.723 1.00 45.28 151 GLU A O 1
ATOM 1268 N N . GLU A 1 152 ? 10.813 19.055 -39.469 1.00 44.22 152 GLU A N 1
ATOM 1269 C CA . GLU A 1 152 ? 11.097 20.298 -38.715 1.00 44.22 152 GLU A CA 1
ATOM 1270 C C . GLU A 1 152 ? 10.027 21.405 -38.871 1.00 44.22 152 GLU A C 1
ATOM 1272 O O . GLU A 1 152 ? 10.060 22.408 -38.150 1.00 44.22 152 GLU A O 1
ATOM 1277 N N . ALA A 1 153 ? 9.024 21.235 -39.741 1.00 44.91 153 ALA A N 1
ATOM 1278 C CA . ALA A 1 153 ? 8.026 22.276 -40.025 1.00 44.91 153 ALA A CA 1
ATOM 1279 C C . ALA A 1 153 ? 6.766 22.264 -39.126 1.00 44.91 153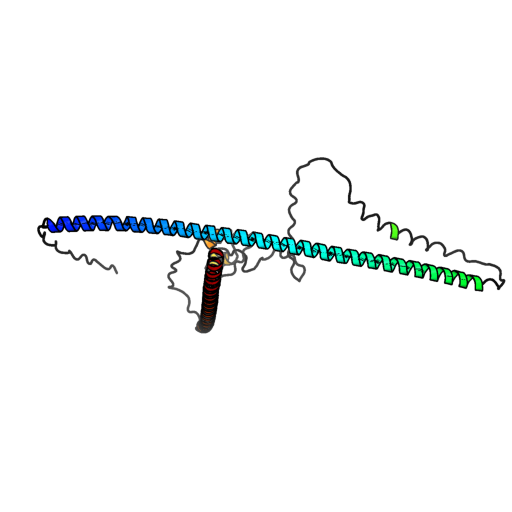 ALA A C 1
ATOM 1281 O O . ALA A 1 153 ? 6.024 23.248 -39.113 1.00 44.91 153 ALA A O 1
ATOM 1282 N N . GLU A 1 154 ? 6.520 21.234 -38.305 1.00 45.59 154 GLU A N 1
ATOM 1283 C CA . GLU A 1 154 ? 5.350 21.215 -37.396 1.00 45.59 154 GLU A CA 1
ATOM 1284 C C . GLU A 1 154 ? 5.565 21.970 -36.067 1.00 45.59 154 GLU A C 1
ATOM 1286 O O . GLU A 1 154 ? 4.692 22.002 -35.195 1.00 45.59 154 GLU A O 1
ATOM 1291 N N . ALA A 1 155 ? 6.704 22.648 -35.909 1.00 47.16 155 ALA A N 1
ATOM 1292 C CA . ALA A 1 155 ? 7.073 23.336 -34.678 1.00 47.16 155 ALA A CA 1
ATOM 1293 C C . ALA A 1 155 ? 7.052 24.871 -34.769 1.00 47.16 155 ALA A C 1
ATOM 1295 O O . ALA A 1 155 ? 7.834 25.513 -34.078 1.00 47.16 155 ALA A O 1
ATOM 1296 N N . SER A 1 156 ? 6.179 25.520 -35.552 1.00 48.56 156 SER A N 1
ATOM 1297 C CA . SER A 1 156 ? 5.828 26.925 -35.255 1.00 48.56 156 SER A CA 1
ATOM 1298 C C . SER A 1 156 ? 4.624 27.485 -36.019 1.00 48.56 156 SER A C 1
ATOM 1300 O O . SER A 1 156 ? 4.472 27.320 -37.220 1.00 48.56 156 SER A O 1
ATOM 1302 N N . THR A 1 157 ? 3.851 28.298 -35.289 1.00 42.69 157 THR A N 1
ATOM 1303 C CA . THR A 1 157 ? 2.811 29.259 -35.716 1.00 42.69 157 THR A CA 1
ATOM 1304 C C . THR A 1 157 ? 1.347 28.786 -35.763 1.00 42.69 157 THR A C 1
ATOM 1306 O O . THR A 1 157 ? 0.868 28.213 -36.728 1.00 42.69 157 THR A O 1
ATOM 1309 N N . SER A 1 158 ? 0.570 29.169 -34.736 1.00 38.94 158 SER A N 1
ATOM 1310 C CA . SER A 1 158 ? -0.600 30.053 -34.915 1.00 38.94 158 SER A CA 1
ATOM 1311 C C . SER A 1 158 ? -1.298 30.358 -33.579 1.00 38.94 158 SER A C 1
ATOM 1313 O O . SER A 1 158 ? -1.960 29.517 -32.973 1.00 38.94 158 SER A O 1
ATOM 1315 N N . HIS A 1 159 ? -1.176 31.611 -33.136 1.00 42.34 159 HIS A N 1
ATOM 1316 C CA . HIS A 1 159 ? -2.043 32.238 -32.140 1.00 42.34 159 H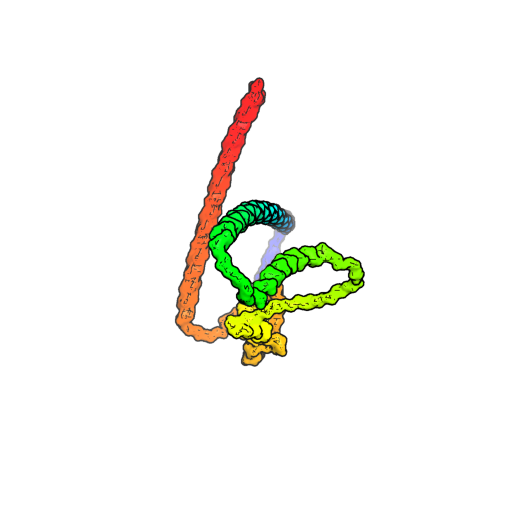IS A CA 1
ATOM 1317 C C . HIS A 1 159 ? -3.141 33.047 -32.851 1.00 42.34 159 HIS A C 1
ATOM 1319 O O . HIS A 1 159 ? -2.798 34.008 -33.541 1.00 42.34 159 HIS A O 1
ATOM 1325 N N . LYS A 1 160 ? -4.430 32.726 -32.611 1.00 41.97 160 LYS A N 1
ATOM 1326 C CA . LYS A 1 160 ? -5.610 33.634 -32.453 1.00 41.97 160 LYS A CA 1
ATOM 1327 C C . LYS A 1 160 ? -6.941 32.831 -32.429 1.00 41.97 160 LYS A C 1
ATOM 1329 O O . LYS A 1 160 ? -6.940 31.673 -32.819 1.00 41.97 160 LYS A O 1
ATOM 1334 N N . PRO A 1 161 ? -8.075 33.401 -31.966 1.00 49.25 161 PRO A N 1
ATOM 1335 C CA . PRO A 1 161 ? -8.487 33.519 -30.571 1.00 49.25 161 PRO A CA 1
ATOM 1336 C C . PRO A 1 161 ? -9.698 32.617 -30.223 1.00 49.25 161 PRO A C 1
ATOM 1338 O O . PRO A 1 161 ? -10.317 31.981 -31.071 1.00 49.25 161 PRO A O 1
ATOM 1341 N N . ALA A 1 162 ? -10.017 32.588 -28.929 1.00 47.81 162 ALA A N 1
ATOM 1342 C CA . ALA A 1 162 ? -10.975 31.723 -28.248 1.00 47.81 162 ALA A CA 1
ATOM 1343 C C . ALA A 1 162 ? -12.335 31.501 -28.946 1.00 47.81 162 ALA A C 1
ATOM 1345 O O . ALA A 1 162 ? -13.153 32.410 -29.075 1.00 47.81 162 ALA A O 1
ATOM 1346 N N . THR A 1 163 ? -12.627 30.232 -29.233 1.00 43.75 163 THR A N 1
ATOM 1347 C CA . THR A 1 163 ? -13.991 29.693 -29.307 1.00 43.75 163 THR A CA 1
ATOM 1348 C C . THR A 1 163 ? -14.079 28.460 -28.407 1.00 43.75 163 THR A C 1
ATOM 1350 O O . THR A 1 163 ? -13.164 27.640 -28.348 1.00 43.75 163 THR A O 1
ATOM 1353 N N . TYR A 1 164 ? -15.152 28.389 -27.618 1.00 44.41 164 TYR A N 1
ATOM 1354 C CA . TYR A 1 164 ? -15.371 27.373 -26.588 1.00 44.41 164 TYR A CA 1
ATOM 1355 C C . TYR A 1 164 ? -15.298 25.947 -27.168 1.00 44.41 164 TYR A C 1
ATOM 1357 O O . TYR A 1 164 ? -15.978 25.668 -28.159 1.00 44.41 164 TYR A O 1
ATOM 1365 N N . PRO A 1 165 ? -14.542 25.014 -26.557 1.00 40.81 165 PRO A N 1
ATOM 1366 C CA . PRO A 1 165 ? -14.458 23.654 -27.062 1.00 40.81 165 PRO A CA 1
ATOM 1367 C C . PRO A 1 165 ? -15.778 22.915 -26.811 1.00 40.81 165 PRO A C 1
ATOM 1369 O O . PRO A 1 165 ? -16.149 22.609 -25.676 1.00 40.81 165 PRO A O 1
ATOM 1372 N N . GLN A 1 166 ? -16.473 22.582 -27.898 1.00 51.09 166 GLN A N 1
ATOM 1373 C CA . GLN A 1 166 ? -17.438 21.487 -27.917 1.00 51.09 166 GLN A CA 1
ATOM 1374 C C . GLN A 1 166 ? -16.713 20.223 -27.437 1.00 51.09 166 GLN A C 1
ATOM 1376 O O . GLN A 1 166 ? -15.702 19.820 -28.019 1.00 51.09 166 GLN A O 1
ATOM 1381 N N . LYS A 1 167 ? -17.203 19.613 -26.352 1.00 46.03 167 LYS A N 1
ATOM 1382 C CA . LYS A 1 167 ? -16.699 18.334 -25.840 1.00 46.03 167 LYS A CA 1
ATOM 1383 C C . LYS A 1 167 ? -16.796 17.293 -26.958 1.00 46.03 167 LYS A C 1
ATOM 1385 O O . LYS A 1 167 ? -17.877 16.775 -27.225 1.00 46.03 167 LYS A O 1
ATOM 1390 N N . LYS A 1 168 ? -15.665 16.980 -27.598 1.00 46.94 168 LYS A N 1
ATOM 1391 C CA . LYS A 1 168 ? -15.524 15.793 -28.445 1.00 46.94 168 LYS A CA 1
ATOM 1392 C C . LYS A 1 168 ? -15.858 14.593 -27.561 1.00 46.94 168 LYS A C 1
ATOM 1394 O O . LYS A 1 168 ? -15.170 14.345 -26.572 1.00 46.94 168 LYS A O 1
ATOM 1399 N N . SER A 1 169 ? -16.954 13.901 -27.868 1.00 43.50 169 SER A N 1
ATOM 1400 C CA . SER A 1 169 ? -17.275 12.628 -27.236 1.00 43.50 169 SER A CA 1
ATOM 1401 C C . SER A 1 169 ? -16.093 11.692 -27.464 1.00 43.50 169 SER A C 1
ATOM 1403 O O . SER A 1 169 ? -15.709 11.406 -28.598 1.00 43.50 169 SER A O 1
ATOM 1405 N N . VAL A 1 170 ? -15.459 11.272 -26.372 1.00 39.28 170 VAL A N 1
ATOM 1406 C CA . VAL A 1 170 ? -14.393 10.276 -26.411 1.00 39.28 170 VAL A CA 1
ATOM 1407 C C . VAL A 1 170 ? -14.989 9.013 -27.025 1.00 39.28 170 VAL A C 1
ATOM 1409 O O . VAL A 1 170 ? -15.884 8.387 -26.453 1.00 39.28 170 VAL A O 1
ATOM 1412 N N . LYS A 1 171 ? -14.538 8.682 -28.236 1.00 47.03 171 LYS A N 1
ATOM 1413 C CA . LYS A 1 171 ? -14.913 7.466 -28.952 1.00 47.03 171 LYS A CA 1
ATOM 1414 C C . LYS A 1 171 ? -14.267 6.312 -28.185 1.00 47.03 171 LYS A C 1
ATOM 1416 O O . LYS A 1 171 ? -13.066 6.094 -28.302 1.00 47.03 171 LYS A O 1
ATOM 1421 N N . MET A 1 172 ? -15.033 5.660 -27.307 1.00 45.62 172 MET A N 1
ATOM 1422 C CA . MET A 1 172 ? -14.520 4.529 -26.533 1.00 45.62 172 MET A CA 1
ATOM 1423 C C . MET A 1 172 ? -14.065 3.415 -27.489 1.00 45.62 172 MET A C 1
ATOM 1425 O O . MET A 1 172 ? -14.728 3.198 -28.509 1.00 45.62 172 MET A O 1
ATOM 1429 N N . PRO A 1 173 ? -12.946 2.732 -27.191 1.00 48.25 173 PRO A N 1
ATOM 1430 C CA . PRO A 1 173 ? -12.432 1.662 -28.034 1.00 48.25 173 PRO A CA 1
ATOM 1431 C C . PRO A 1 173 ? -13.489 0.563 -28.182 1.00 48.25 173 PRO A C 1
ATOM 1433 O O . PRO A 1 173 ? -14.094 0.124 -27.203 1.00 48.25 173 PRO A O 1
ATOM 1436 N N . MET A 1 174 ? -13.750 0.162 -29.427 1.00 63.25 174 MET A N 1
ATOM 1437 C CA . MET A 1 174 ? -14.663 -0.936 -29.732 1.00 63.25 174 MET A CA 1
ATOM 1438 C C . MET A 1 174 ? -14.054 -2.241 -29.222 1.00 63.25 174 MET A C 1
ATOM 1440 O O . MET A 1 174 ? -12.901 -2.533 -29.526 1.00 63.25 174 MET A O 1
ATOM 1444 N N . MET A 1 175 ? -14.824 -3.027 -28.468 1.00 59.06 175 MET A N 1
ATOM 1445 C CA . MET A 1 175 ? -14.412 -4.385 -28.117 1.00 59.06 175 MET A CA 1
ATOM 1446 C C . MET A 1 175 ? -14.779 -5.323 -29.265 1.00 59.06 175 MET A C 1
ATOM 1448 O O . MET A 1 175 ? -15.940 -5.390 -29.684 1.00 59.06 175 MET A O 1
ATOM 1452 N N . ILE A 1 176 ? -13.763 -5.997 -29.793 1.00 70.88 176 ILE A N 1
ATOM 1453 C CA . ILE A 1 176 ? -13.837 -6.904 -30.935 1.00 70.88 176 ILE A CA 1
ATOM 1454 C C . ILE A 1 176 ? -13.378 -8.278 -30.439 1.00 70.88 176 ILE A C 1
ATOM 1456 O O . ILE A 1 176 ? -12.394 -8.354 -29.705 1.00 70.88 176 ILE A O 1
ATOM 1460 N N . ASP A 1 177 ? -14.117 -9.334 -30.772 1.00 66.19 177 ASP A N 1
ATOM 1461 C CA . ASP A 1 177 ? -13.714 -10.709 -30.452 1.00 66.19 177 ASP A CA 1
ATOM 1462 C C . ASP A 1 177 ? -12.636 -11.238 -31.419 1.00 66.19 177 ASP A C 1
ATOM 1464 O O . ASP A 1 177 ? -12.322 -10.608 -32.430 1.00 66.19 177 ASP A O 1
ATOM 1468 N N . ASP A 1 178 ? -12.098 -12.429 -31.145 1.00 65.44 178 ASP A N 1
ATOM 1469 C CA . ASP A 1 178 ? -11.079 -13.079 -31.990 1.00 65.44 178 ASP A CA 1
ATOM 1470 C C . ASP A 1 178 ? -11.567 -13.365 -33.428 1.00 65.44 178 ASP A C 1
ATOM 1472 O O . ASP A 1 178 ? -10.772 -13.691 -34.309 1.00 65.44 178 ASP A O 1
ATOM 1476 N N . SER A 1 179 ? -12.874 -13.229 -33.694 1.00 73.94 179 SER A N 1
ATOM 1477 C CA . SER A 1 179 ? -13.479 -13.368 -35.024 1.00 73.94 179 SER A CA 1
ATOM 1478 C C . SER A 1 179 ? -13.682 -12.036 -35.755 1.00 73.94 179 SER A C 1
ATOM 1480 O O . SER A 1 179 ? -14.219 -12.015 -36.865 1.00 73.94 179 SER A O 1
ATOM 1482 N N . GLY A 1 180 ? -13.267 -10.916 -35.160 1.00 76.19 180 GLY A N 1
ATOM 1483 C CA . GLY A 1 180 ? -13.413 -9.590 -35.753 1.00 76.19 180 GLY A CA 1
ATOM 1484 C C . GLY A 1 180 ? -14.813 -8.987 -35.599 1.00 76.19 180 GLY A C 1
ATOM 1485 O O . GLY A 1 180 ? -15.095 -7.940 -36.189 1.00 76.19 180 GLY A O 1
ATOM 1486 N N . LYS A 1 181 ? -15.717 -9.602 -34.822 1.00 76.06 181 LYS A N 1
ATOM 1487 C CA . LYS A 1 181 ? -17.071 -9.073 -34.606 1.00 76.06 181 LYS A CA 1
ATOM 1488 C C . LYS A 1 181 ? -17.099 -8.081 -33.456 1.00 76.06 181 LYS A C 1
ATOM 1490 O O . LYS A 1 181 ? -16.572 -8.314 -32.372 1.00 76.06 181 LYS A O 1
ATOM 1495 N N . ASN A 1 182 ? -17.783 -6.964 -33.691 1.00 69.25 182 ASN A N 1
ATOM 1496 C CA . ASN A 1 182 ? -18.024 -5.958 -32.670 1.00 69.25 182 ASN A CA 1
ATOM 1497 C C . ASN A 1 182 ? -19.055 -6.470 -31.655 1.00 69.25 182 ASN A C 1
ATOM 1499 O O . ASN A 1 182 ? -20.258 -6.465 -31.919 1.00 69.25 182 ASN A O 1
ATOM 1503 N N . ILE A 1 183 ? -18.574 -6.865 -30.480 1.00 68.00 183 ILE A N 1
ATOM 1504 C CA . ILE A 1 183 ? -19.400 -7.366 -29.374 1.00 68.00 183 ILE A CA 1
ATOM 1505 C C . ILE A 1 183 ? -19.879 -6.251 -28.434 1.00 68.00 183 ILE A C 1
ATOM 1507 O O . ILE A 1 183 ? -20.565 -6.511 -27.450 1.00 68.00 183 ILE A O 1
ATOM 1511 N N . SER A 1 184 ? -19.591 -4.981 -28.740 1.00 66.75 184 SER A N 1
ATOM 1512 C CA . SER A 1 184 ? -19.958 -3.839 -27.884 1.00 66.75 184 SER A CA 1
ATOM 1513 C C . SER A 1 184 ? -21.479 -3.687 -27.685 1.00 66.75 184 SER A C 1
ATOM 1515 O O . SER A 1 184 ? -21.912 -3.011 -26.749 1.00 66.75 184 SER A O 1
ATOM 1517 N N . GLY A 1 185 ? -22.296 -4.289 -28.561 1.00 56.56 185 GLY A N 1
ATOM 1518 C CA . GLY A 1 185 ? -23.762 -4.288 -28.483 1.00 56.56 185 GLY A CA 1
ATOM 1519 C C . GLY A 1 185 ? -24.396 -5.594 -27.990 1.00 56.56 185 GLY A C 1
ATOM 1520 O O . GLY A 1 185 ? -25.518 -5.562 -27.478 1.00 56.56 185 GLY A O 1
ATOM 1521 N N . ASP A 1 186 ? -23.690 -6.721 -28.091 1.00 55.47 186 ASP A N 1
ATOM 1522 C CA . ASP A 1 186 ? -24.262 -8.051 -27.899 1.00 55.47 186 ASP A CA 1
ATOM 1523 C C . ASP A 1 186 ? -23.570 -8.789 -26.751 1.00 55.47 186 ASP A C 1
ATOM 1525 O O . ASP A 1 186 ? -22.470 -9.305 -26.873 1.00 55.47 186 ASP A O 1
ATOM 1529 N N . LEU A 1 187 ? -24.289 -8.851 -25.627 1.00 51.22 187 LEU A N 1
ATOM 1530 C CA . LEU A 1 187 ? -23.991 -9.659 -24.443 1.00 51.22 187 LEU A CA 1
ATOM 1531 C C . LEU A 1 187 ? -22.647 -9.376 -23.762 1.00 51.22 187 LEU A C 1
ATOM 1533 O O . LEU A 1 187 ? -21.674 -10.110 -23.889 1.00 51.22 187 LEU A O 1
ATOM 1537 N N . VAL A 1 188 ? -22.676 -8.411 -22.845 1.00 52.12 188 VAL A N 1
ATOM 1538 C CA . VAL A 1 188 ? -21.700 -8.369 -21.755 1.00 52.12 188 VAL A CA 1
ATOM 1539 C C . VAL A 1 188 ? -22.099 -9.422 -20.715 1.00 52.12 188 VAL A C 1
ATOM 1541 O O . VAL A 1 188 ? -22.814 -9.138 -19.756 1.00 52.12 188 VAL A O 1
ATOM 1544 N N . GLN A 1 189 ? -21.726 -10.678 -20.961 1.00 48.34 189 GLN A N 1
ATOM 1545 C CA . GLN A 1 189 ? -21.832 -11.757 -19.981 1.00 48.34 189 GLN A CA 1
ATOM 1546 C C . GLN A 1 189 ? -20.496 -11.897 -19.258 1.00 48.34 189 GLN A C 1
ATOM 1548 O O . GLN A 1 189 ? -19.498 -12.310 -19.833 1.00 48.34 189 GLN A O 1
ATOM 1553 N N . GLY A 1 190 ? -20.490 -11.549 -17.978 1.00 51.94 190 GLY A N 1
ATOM 1554 C CA . GLY A 1 190 ? -19.373 -11.785 -17.079 1.00 51.94 190 GLY A CA 1
ATOM 1555 C C . GLY A 1 190 ? -19.822 -11.602 -15.628 1.00 51.94 190 GLY A C 1
ATOM 1556 O O . GLY A 1 190 ? -20.781 -10.865 -15.384 1.00 51.94 190 GLY A O 1
ATOM 1557 N N . PRO A 1 191 ? -19.136 -12.230 -14.657 1.00 52.81 191 PRO A N 1
ATOM 1558 C CA . PRO A 1 191 ? -19.459 -12.134 -13.227 1.00 52.81 191 PRO A CA 1
ATOM 1559 C C . PRO A 1 191 ? -19.340 -10.707 -12.663 1.00 52.81 191 PRO A C 1
ATOM 1561 O O . PRO A 1 191 ? -19.731 -10.455 -11.529 1.00 52.81 191 PRO A O 1
ATOM 1564 N N . LEU A 1 192 ? -18.803 -9.777 -13.457 1.00 52.66 192 LEU A N 1
ATOM 1565 C CA . LEU A 1 192 ? -18.541 -8.390 -13.091 1.00 52.66 192 LEU A CA 1
ATOM 1566 C C . LEU A 1 192 ? -19.675 -7.418 -13.456 1.00 52.66 192 LEU A C 1
ATOM 1568 O O . LEU A 1 192 ? -19.565 -6.238 -13.137 1.00 52.66 192 LEU A O 1
ATOM 1572 N N . TYR A 1 193 ? -20.751 -7.866 -14.116 1.00 63.94 193 TYR A N 1
ATOM 1573 C CA . TYR A 1 193 ? -21.888 -6.988 -14.418 1.00 63.94 193 TYR A CA 1
ATOM 1574 C C . TYR A 1 193 ? -23.021 -7.131 -13.393 1.00 63.94 193 TYR A C 1
ATOM 1576 O O . TYR A 1 193 ? -23.329 -8.249 -12.975 1.00 63.94 193 TYR A O 1
ATOM 1584 N N . PRO A 1 194 ? -23.681 -6.020 -13.007 1.00 75.50 194 PRO A N 1
ATOM 1585 C CA . PRO A 1 194 ? -24.739 -6.036 -12.007 1.00 75.50 194 PRO A CA 1
ATOM 1586 C C . PRO A 1 194 ? -25.906 -6.913 -12.474 1.00 75.50 194 PRO A C 1
ATOM 1588 O O . PRO A 1 194 ? -26.668 -6.570 -13.381 1.00 75.50 194 PRO A O 1
ATOM 1591 N N . SER A 1 195 ? -26.056 -8.078 -11.845 1.00 84.69 195 SER A N 1
ATOM 1592 C CA . SER A 1 195 ? -27.264 -8.886 -11.971 1.00 84.69 195 SER A CA 1
ATOM 1593 C C . SER A 1 195 ? -28.433 -8.148 -11.320 1.00 84.69 195 SER A C 1
ATOM 1595 O O . SER A 1 195 ? -28.282 -7.587 -10.238 1.00 84.69 195 SER A O 1
ATOM 1597 N N . CYS A 1 196 ? -29.624 -8.186 -11.922 1.00 89.75 196 CYS A N 1
ATOM 1598 C CA . CYS A 1 196 ? -30.819 -7.692 -11.234 1.00 89.75 196 CYS A CA 1
ATOM 1599 C C . CYS A 1 196 ? -31.057 -8.462 -9.922 1.00 89.75 196 CYS A C 1
ATOM 1601 O O . CYS A 1 196 ? -30.701 -9.642 -9.823 1.00 89.75 196 CYS A O 1
ATOM 1603 N N . MET A 1 197 ? -31.714 -7.834 -8.940 1.00 89.00 197 MET A N 1
ATOM 1604 C CA . MET A 1 197 ? -31.898 -8.422 -7.601 1.00 89.00 197 MET A CA 1
ATOM 1605 C C . MET A 1 197 ? -32.516 -9.820 -7.627 1.00 89.00 197 MET A C 1
ATOM 1607 O O . MET A 1 197 ? -32.118 -10.693 -6.863 1.00 89.00 197 MET A O 1
ATOM 1611 N N . ALA A 1 198 ? -33.489 -10.050 -8.510 1.00 90.81 198 ALA A N 1
ATOM 1612 C CA . ALA A 1 198 ? -34.163 -11.337 -8.613 1.00 90.81 198 ALA A CA 1
ATOM 1613 C C . ALA A 1 198 ? -33.234 -12.445 -9.144 1.00 90.81 198 ALA A C 1
ATOM 1615 O O . ALA A 1 198 ? -33.266 -13.568 -8.640 1.00 90.81 198 ALA A O 1
ATOM 1616 N N . CYS A 1 199 ? -32.363 -12.141 -10.111 1.00 92.56 199 CYS A N 1
ATOM 1617 C CA . CYS A 1 199 ? -31.355 -13.093 -10.590 1.00 92.56 199 CYS A CA 1
ATOM 1618 C C . CYS A 1 199 ? -30.254 -13.326 -9.549 1.00 92.56 199 CYS A C 1
ATOM 1620 O O . CYS A 1 199 ? -29.877 -14.473 -9.324 1.00 92.56 199 CYS A O 1
ATOM 1622 N N . PHE A 1 200 ? -29.820 -12.269 -8.853 1.00 88.12 200 PHE A N 1
ATOM 1623 C CA . PHE A 1 200 ? -28.851 -12.364 -7.759 1.00 88.12 200 PHE A CA 1
ATOM 1624 C C . PHE A 1 200 ? -29.355 -13.275 -6.631 1.00 88.12 200 PHE A C 1
ATOM 1626 O O . PHE A 1 200 ? -28.704 -14.258 -6.280 1.00 88.12 200 PHE A O 1
ATOM 1633 N N . ARG A 1 201 ? -30.569 -13.013 -6.124 1.00 87.62 201 ARG A N 1
ATOM 1634 C CA . ARG A 1 201 ? -31.200 -13.797 -5.047 1.00 87.62 201 ARG A CA 1
ATOM 1635 C C . ARG A 1 201 ? -31.399 -15.262 -5.425 1.00 87.62 201 ARG A C 1
ATOM 1637 O O . ARG A 1 201 ? -31.268 -16.135 -4.577 1.00 87.62 201 ARG A O 1
ATOM 1644 N N . THR A 1 202 ? -31.696 -15.538 -6.695 1.00 88.62 202 THR A N 1
ATOM 1645 C CA . THR A 1 202 ? -31.900 -16.909 -7.191 1.00 88.62 202 THR A CA 1
ATOM 1646 C C . THR A 1 202 ? -30.619 -17.584 -7.682 1.00 88.62 202 THR A C 1
ATOM 1648 O O . THR A 1 202 ? -30.685 -18.738 -8.103 1.00 88.62 202 THR A O 1
ATOM 1651 N N . ARG A 1 203 ? -29.467 -16.896 -7.624 1.00 88.00 203 ARG A N 1
ATOM 1652 C CA . ARG A 1 203 ? -28.174 -17.342 -8.174 1.00 88.00 203 ARG A CA 1
ATOM 1653 C C . ARG A 1 203 ? -28.281 -17.840 -9.622 1.00 88.00 203 ARG A C 1
ATOM 1655 O O . ARG A 1 203 ? -27.717 -18.872 -9.974 1.00 88.00 203 ARG A O 1
ATOM 1662 N N . LYS A 1 204 ? -29.045 -17.128 -10.453 1.00 88.38 204 LYS A N 1
ATOM 1663 C CA . LYS A 1 204 ? -29.195 -17.418 -11.887 1.00 88.38 204 LYS A CA 1
ATOM 1664 C C . LYS A 1 204 ? -28.534 -16.337 -12.726 1.00 88.38 204 LYS A C 1
ATOM 1666 O O . LYS A 1 204 ? -28.551 -15.165 -12.356 1.00 88.38 204 LYS A O 1
ATOM 1671 N N . ASP A 1 205 ? -28.053 -16.720 -13.904 1.00 87.81 205 ASP A N 1
ATOM 1672 C CA . ASP A 1 205 ? -27.444 -15.776 -14.836 1.00 87.81 205 ASP A CA 1
ATOM 1673 C C . ASP A 1 205 ? -28.453 -14.718 -15.298 1.00 87.81 205 ASP A C 1
ATOM 1675 O O . ASP A 1 205 ? -29.549 -15.009 -15.807 1.00 87.81 205 ASP A O 1
ATOM 1679 N N . CYS A 1 206 ? -28.076 -13.455 -15.113 1.00 90.19 206 CYS A N 1
ATOM 1680 C CA . CYS A 1 206 ? -28.906 -12.321 -15.475 1.00 90.19 206 CYS A CA 1
ATOM 1681 C C . CYS A 1 206 ? -28.694 -11.961 -16.948 1.00 90.19 206 CYS A C 1
ATOM 1683 O O . CYS A 1 206 ? -27.758 -11.255 -17.306 1.00 90.19 206 CYS A O 1
ATOM 1685 N N . GLN A 1 207 ? -29.607 -12.402 -17.814 1.00 89.38 207 GLN A N 1
ATOM 1686 C CA . GLN A 1 207 ? -29.607 -12.033 -19.234 1.00 89.38 207 GLN A CA 1
ATOM 1687 C C . GLN A 1 207 ? -30.288 -10.674 -19.454 1.00 89.38 207 GLN A C 1
ATOM 1689 O O . GLN A 1 207 ? -31.365 -10.599 -20.059 1.00 89.38 207 GLN A O 1
ATOM 1694 N N . TRP A 1 208 ? -29.728 -9.605 -18.880 1.00 85.31 208 TRP A N 1
ATOM 1695 C CA . TRP A 1 208 ? -30.260 -8.250 -19.051 1.00 85.31 208 TRP A CA 1
ATOM 1696 C C . TRP A 1 208 ? -29.772 -7.642 -20.372 1.00 85.31 208 TRP A C 1
ATOM 1698 O O . TRP A 1 208 ? -28.582 -7.663 -20.668 1.00 85.31 208 TRP A O 1
ATOM 1708 N N . LYS A 1 209 ? -30.688 -7.069 -21.162 1.00 85.06 209 LYS A N 1
ATOM 1709 C CA . LYS A 1 209 ? -30.364 -6.287 -22.369 1.00 85.06 209 LYS A CA 1
ATOM 1710 C C . LYS A 1 209 ? -30.677 -4.814 -22.116 1.00 85.06 209 LYS A C 1
ATOM 1712 O O . LYS A 1 209 ? -31.739 -4.524 -21.575 1.00 85.06 209 LYS A O 1
ATOM 1717 N N . ARG A 1 210 ? -29.800 -3.882 -22.522 1.00 77.94 210 ARG A N 1
ATOM 1718 C CA . ARG A 1 210 ? -29.973 -2.428 -22.270 1.00 77.94 210 ARG A CA 1
ATOM 1719 C C . ARG A 1 210 ? -31.318 -1.867 -22.753 1.00 77.94 210 ARG A C 1
ATOM 1721 O O . ARG A 1 210 ? -31.831 -0.941 -22.145 1.00 77.94 210 ARG A O 1
ATOM 1728 N N . SER A 1 211 ? -31.894 -2.437 -23.810 1.00 79.62 211 SER A N 1
ATOM 1729 C CA . SER A 1 211 ? -33.186 -2.019 -24.370 1.00 79.62 211 SER A CA 1
ATOM 1730 C C . SER A 1 211 ? -34.411 -2.648 -23.693 1.00 79.62 211 SER A C 1
ATOM 1732 O O . SER A 1 211 ? -35.539 -2.271 -24.004 1.00 79.62 211 SER A O 1
ATOM 1734 N N . ALA A 1 212 ? -34.229 -3.608 -22.782 1.00 81.06 212 ALA A N 1
ATOM 1735 C CA . ALA A 1 212 ? -35.324 -4.334 -22.151 1.00 81.06 212 ALA A CA 1
ATOM 1736 C C . ALA A 1 212 ? -35.607 -3.817 -20.733 1.00 81.06 212 ALA A C 1
ATOM 1738 O O . ALA A 1 212 ? -34.692 -3.608 -19.941 1.00 81.06 212 ALA A O 1
ATOM 1739 N N . LYS A 1 213 ? -36.897 -3.687 -20.386 1.00 88.12 213 LYS A N 1
ATOM 1740 C CA . LYS A 1 213 ? -37.355 -3.335 -19.025 1.00 88.12 213 LYS A CA 1
ATOM 1741 C C . LYS A 1 213 ? -37.138 -4.457 -17.998 1.00 88.12 213 LYS A C 1
ATOM 1743 O O . LYS A 1 213 ? -37.256 -4.224 -16.803 1.00 88.12 213 LYS A O 1
ATOM 1748 N N . SER A 1 214 ? -36.889 -5.685 -18.452 1.00 90.94 214 SER A N 1
ATOM 1749 C CA . SER A 1 214 ? -36.635 -6.845 -17.597 1.00 90.94 214 SER A CA 1
ATOM 1750 C C . SER A 1 214 ? -35.718 -7.847 -18.295 1.00 90.94 214 SER A C 1
ATOM 1752 O O . SER A 1 214 ? -35.706 -7.951 -19.524 1.00 90.94 214 SER A O 1
ATOM 1754 N N . CYS A 1 215 ? -34.933 -8.591 -17.517 1.00 92.62 215 CYS A N 1
ATOM 1755 C CA . CYS A 1 215 ? -34.084 -9.652 -18.040 1.00 92.62 215 CYS A CA 1
ATOM 1756 C C . CYS A 1 215 ? -34.913 -10.899 -18.389 1.00 92.62 215 CYS A C 1
ATOM 1758 O O . CYS A 1 215 ? -35.948 -11.186 -17.777 1.00 92.62 215 CYS A O 1
ATOM 1760 N N . LYS A 1 216 ? -34.427 -11.690 -19.353 1.00 92.94 216 LYS A N 1
ATOM 1761 C CA . LYS A 1 216 ? -35.132 -12.886 -19.854 1.00 92.94 216 LYS A CA 1
ATOM 1762 C C . LYS A 1 216 ? -35.425 -13.906 -18.745 1.00 92.94 216 LYS A C 1
ATOM 1764 O O . LYS A 1 216 ? -36.462 -14.567 -18.762 1.00 92.94 216 LYS A O 1
ATOM 1769 N N . THR A 1 217 ? -34.525 -14.011 -17.770 1.00 92.06 217 THR A N 1
ATOM 1770 C CA . THR A 1 217 ? -34.648 -14.905 -16.613 1.00 92.06 217 THR A CA 1
ATOM 1771 C C . THR A 1 217 ? -35.805 -14.484 -15.702 1.00 92.06 217 THR A C 1
ATOM 1773 O O . THR A 1 217 ? -36.627 -15.324 -15.341 1.00 92.06 217 THR A O 1
ATOM 1776 N N . CYS A 1 218 ? -35.944 -13.192 -15.395 1.00 94.69 218 CYS A N 1
ATOM 1777 C CA . CYS A 1 218 ? -37.044 -12.680 -14.573 1.00 94.69 218 CYS A CA 1
ATOM 1778 C C . CYS A 1 218 ? -38.399 -12.790 -15.271 1.00 94.69 218 CYS A C 1
ATOM 1780 O O . CYS A 1 218 ? -39.371 -13.163 -14.621 1.00 94.69 218 CYS A O 1
ATOM 1782 N N . VAL A 1 219 ? -38.458 -12.583 -16.592 1.00 94.44 219 VAL A N 1
ATOM 1783 C CA . VAL A 1 219 ? -39.687 -12.810 -17.377 1.00 94.44 219 VAL A CA 1
ATOM 1784 C C . VAL A 1 219 ? -40.146 -14.266 -17.268 1.00 94.44 219 VAL A C 1
ATOM 1786 O O . VAL A 1 219 ? -41.314 -14.522 -16.985 1.00 94.44 219 VAL A O 1
ATOM 1789 N N . ARG A 1 220 ? -39.228 -15.233 -17.418 1.00 93.69 220 ARG A N 1
ATOM 1790 C CA . ARG A 1 220 ? -39.552 -16.666 -17.273 1.00 93.69 220 ARG A CA 1
ATOM 1791 C C . ARG A 1 220 ? -40.023 -17.025 -15.867 1.00 93.69 220 ARG A C 1
ATOM 1793 O O . ARG A 1 220 ? -40.904 -17.863 -15.721 1.00 93.69 220 ARG A O 1
ATOM 1800 N N . MET A 1 221 ? -39.438 -16.404 -14.845 1.00 91.75 221 MET A N 1
ATOM 1801 C CA . MET A 1 221 ? -39.804 -16.641 -13.445 1.00 91.75 221 MET A CA 1
ATOM 1802 C C . MET A 1 221 ? -41.018 -15.822 -12.991 1.00 91.75 221 MET A C 1
ATOM 1804 O O . MET A 1 221 ? -41.433 -15.970 -11.847 1.00 91.75 221 MET A O 1
ATOM 1808 N N . LYS A 1 222 ? -41.574 -14.957 -13.855 1.00 93.44 222 LYS A N 1
ATOM 1809 C CA . LYS A 1 222 ? -42.598 -13.962 -13.497 1.00 93.44 222 LYS A CA 1
ATOM 1810 C C . LYS A 1 222 ? -42.197 -13.116 -12.272 1.00 93.44 222 LYS A C 1
ATOM 1812 O O . LYS A 1 222 ? -43.035 -12.784 -11.441 1.00 93.44 222 LYS A O 1
ATOM 1817 N N . ALA A 1 223 ? -40.911 -12.778 -12.162 1.00 91.56 223 ALA A N 1
ATOM 1818 C CA . ALA A 1 223 ? -40.350 -11.988 -11.067 1.00 91.56 223 ALA A CA 1
ATOM 1819 C C . ALA A 1 223 ? -40.134 -10.524 -11.483 1.00 91.56 223 ALA A C 1
ATOM 1821 O O . ALA A 1 223 ? -39.828 -10.240 -12.646 1.00 91.56 223 ALA A O 1
ATOM 1822 N N . SER A 1 224 ? -40.248 -9.590 -10.532 1.00 91.88 224 SER A N 1
ATOM 1823 C CA . SER A 1 224 ? -39.927 -8.181 -10.772 1.00 91.88 224 SER A CA 1
ATOM 1824 C C . SER A 1 224 ? -38.422 -8.006 -10.985 1.00 91.88 224 SER A C 1
ATOM 1826 O O . SER A 1 224 ? -37.584 -8.517 -10.240 1.00 91.88 224 SER A O 1
ATOM 1828 N N . CYS A 1 225 ? -38.069 -7.313 -12.064 1.00 92.62 225 CYS A N 1
ATOM 1829 C CA . CYS A 1 225 ? -36.690 -7.176 -12.499 1.00 92.62 225 CYS A CA 1
ATOM 1830 C C . CYS A 1 225 ? -36.177 -5.777 -12.156 1.00 92.62 225 CYS A C 1
ATOM 1832 O O . CYS A 1 225 ? -36.303 -4.860 -12.961 1.00 92.62 225 CYS A O 1
ATOM 1834 N N . THR A 1 226 ? -35.594 -5.618 -10.970 1.00 90.38 226 THR A N 1
ATOM 1835 C CA . THR A 1 226 ? -34.994 -4.345 -10.543 1.00 90.38 226 THR A CA 1
ATOM 1836 C C . THR A 1 226 ? -33.481 -4.415 -10.716 1.00 90.38 226 THR A C 1
ATOM 1838 O O . THR A 1 226 ? -32.819 -5.273 -10.121 1.00 90.38 226 THR A O 1
ATOM 1841 N N . LEU A 1 227 ? -32.945 -3.563 -11.588 1.00 83.94 227 LEU A N 1
ATOM 1842 C CA . LEU A 1 227 ? -31.506 -3.372 -11.759 1.00 83.94 227 LEU A CA 1
ATOM 1843 C C . LEU A 1 227 ? -30.996 -2.564 -10.565 1.00 83.94 227 LEU A C 1
ATOM 1845 O O . LEU A 1 227 ? -31.489 -1.466 -10.326 1.00 83.94 227 LEU A O 1
ATOM 1849 N N . VAL A 1 228 ? -30.037 -3.109 -9.820 1.00 73.94 228 VAL A N 1
ATOM 1850 C CA . VAL A 1 228 ? -29.324 -2.331 -8.804 1.00 73.94 228 VAL A CA 1
ATOM 1851 C C . VAL A 1 228 ? -28.139 -1.703 -9.513 1.00 73.94 228 VAL A C 1
ATOM 1853 O O . VAL A 1 228 ? -27.216 -2.410 -9.911 1.00 73.94 228 VAL A O 1
ATOM 1856 N N . PHE A 1 229 ? -28.214 -0.398 -9.757 1.00 62.31 229 PHE A N 1
ATOM 1857 C CA . PHE A 1 229 ? -27.087 0.356 -10.303 1.00 62.31 229 PHE A CA 1
ATOM 1858 C C . PHE A 1 229 ? -26.119 0.824 -9.209 1.00 62.31 229 PHE A C 1
ATOM 1860 O O . PHE A 1 229 ? -24.978 1.148 -9.526 1.00 62.31 229 PHE A O 1
ATOM 1867 N N . ASP A 1 230 ? -26.526 0.775 -7.938 1.00 54.41 230 ASP A N 1
ATOM 1868 C CA . ASP A 1 230 ? -25.710 1.249 -6.826 1.00 54.41 230 ASP A CA 1
ATOM 1869 C C . ASP A 1 230 ? -24.956 0.114 -6.132 1.00 54.41 230 ASP A C 1
ATOM 1871 O O . ASP A 1 230 ? -25.459 -0.586 -5.251 1.00 54.41 230 ASP A O 1
ATOM 1875 N N . PHE A 1 231 ? -23.689 -0.026 -6.522 1.00 52.06 231 PHE A N 1
ATOM 1876 C CA . PHE A 1 231 ? -22.718 -0.921 -5.891 1.00 52.06 231 PHE A CA 1
ATOM 1877 C C . PHE A 1 231 ? -22.538 -0.619 -4.386 1.00 52.06 231 PHE A C 1
ATOM 1879 O O . PHE A 1 231 ? -22.290 -1.528 -3.589 1.00 52.06 231 PHE A O 1
ATOM 1886 N N . GLU A 1 232 ? -22.728 0.641 -3.974 1.00 54.97 232 GLU A N 1
ATOM 1887 C CA . GLU A 1 232 ? -22.674 1.063 -2.566 1.00 54.97 232 GLU A CA 1
ATOM 1888 C C . GLU A 1 232 ? -23.864 0.570 -1.733 1.00 54.97 232 GLU A C 1
ATOM 1890 O O . GLU A 1 232 ? -23.715 0.332 -0.533 1.00 54.97 232 GLU A O 1
ATOM 1895 N N . GLU A 1 233 ? -25.040 0.385 -2.335 1.00 52.91 233 GLU A N 1
ATOM 1896 C CA . GLU A 1 233 ? -26.231 -0.075 -1.613 1.00 52.91 233 GLU A CA 1
ATOM 1897 C C . GLU A 1 233 ? -26.191 -1.595 -1.397 1.00 52.91 233 GLU A C 1
ATOM 1899 O O . GLU A 1 233 ? -26.561 -2.087 -0.330 1.00 52.91 233 GLU A O 1
ATOM 1904 N N . THR A 1 234 ? -25.598 -2.344 -2.337 1.00 54.75 234 THR A N 1
ATOM 1905 C CA . THR A 1 234 ? -25.319 -3.782 -2.170 1.00 54.75 234 THR A CA 1
ATOM 1906 C C . THR A 1 234 ? -24.334 -4.105 -1.046 1.00 54.75 234 THR A C 1
ATOM 1908 O O . THR A 1 234 ? -24.417 -5.195 -0.486 1.00 54.75 234 THR A O 1
ATOM 1911 N N . GLN A 1 235 ? -23.432 -3.188 -0.674 1.00 56.16 235 GLN A N 1
ATOM 1912 C CA . GLN A 1 235 ? -22.518 -3.395 0.461 1.00 56.16 235 GLN A CA 1
ATOM 1913 C C . GLN A 1 235 ? -23.124 -3.004 1.819 1.00 56.16 235 GLN A C 1
ATOM 1915 O O . GLN A 1 235 ? -22.632 -3.450 2.854 1.00 56.16 235 GLN A O 1
ATOM 1920 N N . LYS A 1 236 ? -24.202 -2.207 1.839 1.00 51.53 236 LYS A N 1
ATOM 1921 C CA . LYS A 1 236 ? -24.868 -1.753 3.076 1.00 51.53 236 LYS A CA 1
ATOM 1922 C C . LYS A 1 236 ? -25.870 -2.754 3.656 1.00 51.53 236 LYS A C 1
ATOM 1924 O O . LYS A 1 236 ? -26.380 -2.518 4.746 1.00 51.53 236 LYS A O 1
ATOM 1929 N N . LEU A 1 237 ? -26.116 -3.883 2.988 1.00 46.44 237 LEU A N 1
ATOM 1930 C CA . LEU A 1 237 ? -26.958 -4.963 3.510 1.00 46.44 237 LEU A CA 1
ATOM 1931 C C . LEU A 1 237 ? -26.132 -6.133 4.086 1.00 46.44 237 LEU A C 1
ATOM 1933 O O . LEU A 1 237 ? -26.061 -7.194 3.463 1.00 46.44 237 LEU A O 1
ATOM 1937 N N . PRO A 1 238 ? -25.568 -6.002 5.301 1.00 47.53 238 PRO A N 1
ATOM 1938 C CA . PRO A 1 238 ? -25.322 -7.165 6.140 1.00 47.53 238 PRO A CA 1
ATOM 1939 C C . PRO A 1 238 ? -25.980 -6.969 7.513 1.00 47.53 238 PRO A C 1
ATOM 1941 O O . PRO A 1 238 ? -25.412 -6.276 8.349 1.00 47.53 238 PRO A O 1
ATOM 1944 N N . ALA A 1 239 ? -27.158 -7.562 7.754 1.00 47.75 239 ALA A N 1
ATOM 1945 C CA . ALA A 1 239 ? -27.605 -7.931 9.114 1.00 47.75 239 ALA A CA 1
ATOM 1946 C C . ALA A 1 239 ? -28.973 -8.630 9.178 1.00 47.75 239 ALA A C 1
ATOM 1948 O O . ALA A 1 239 ? -29.165 -9.443 10.070 1.00 47.75 239 ALA A O 1
ATOM 1949 N N . GLU A 1 240 ? -29.920 -8.362 8.276 1.00 38.12 240 GLU A N 1
ATOM 1950 C CA . GLU A 1 240 ? -31.304 -8.838 8.460 1.00 38.12 240 GLU A CA 1
ATOM 1951 C C . GLU A 1 240 ? -31.770 -9.685 7.275 1.00 38.12 240 GLU A C 1
ATOM 1953 O O . GLU A 1 240 ? -32.488 -9.237 6.385 1.00 38.12 240 GLU A O 1
ATOM 1958 N N . CYS A 1 241 ? -31.319 -10.934 7.235 1.00 37.50 241 CYS A N 1
ATOM 1959 C CA . CYS A 1 241 ? -31.942 -11.985 6.434 1.00 37.50 241 CYS A CA 1
ATOM 1960 C C . CYS A 1 241 ? -31.932 -13.274 7.259 1.00 37.50 241 CYS A C 1
ATOM 1962 O O . CYS A 1 241 ? -31.159 -14.189 6.982 1.00 37.50 241 CYS A O 1
ATOM 1964 N N . ASP A 1 242 ? -32.803 -13.335 8.266 1.00 40.22 242 ASP A N 1
ATOM 1965 C CA . ASP A 1 242 ? -33.281 -14.609 8.799 1.00 40.22 242 ASP A CA 1
ATOM 1966 C C . ASP A 1 242 ? -34.131 -15.267 7.707 1.00 40.22 242 ASP A C 1
ATOM 1968 O O . ASP A 1 242 ? -35.299 -14.942 7.495 1.00 40.22 242 ASP A O 1
ATOM 1972 N N . ILE A 1 243 ? -33.502 -16.1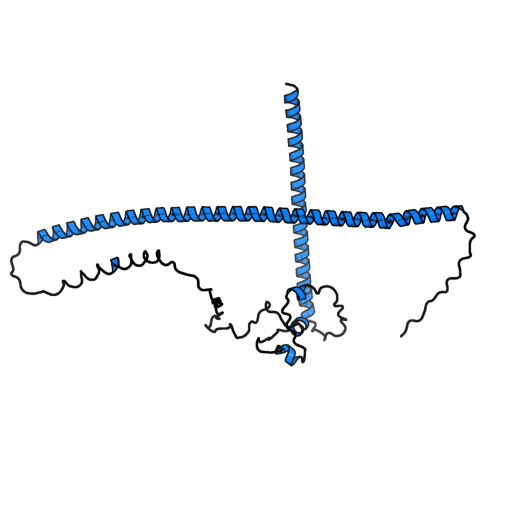42 6.927 1.00 42.41 243 ILE A N 1
ATOM 1973 C CA . ILE A 1 243 ? -34.206 -17.010 5.987 1.00 42.41 243 ILE A CA 1
ATOM 1974 C C . ILE A 1 243 ? -34.655 -18.235 6.783 1.00 42.41 243 ILE A C 1
ATOM 1976 O O . ILE A 1 243 ? -33.835 -19.092 7.114 1.00 42.41 243 ILE A O 1
ATOM 1980 N N . GLU A 1 244 ? -35.958 -18.328 7.059 1.00 42.75 244 GLU A N 1
ATOM 1981 C CA . GLU A 1 244 ? -36.602 -19.576 7.477 1.00 42.75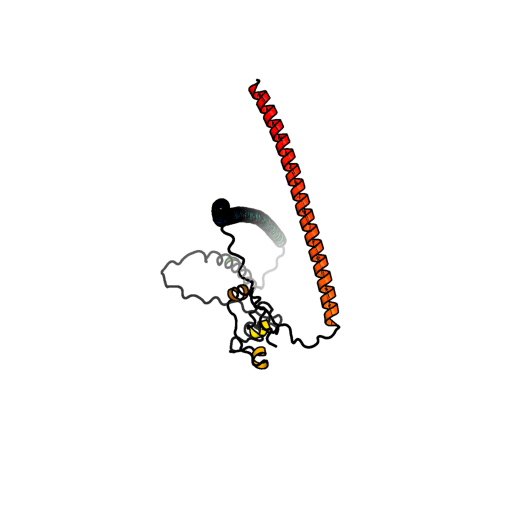 244 GLU A CA 1
ATOM 1982 C C . GLU A 1 244 ? -36.353 -20.649 6.407 1.00 42.75 244 GLU A C 1
ATOM 1984 O O . GLU A 1 244 ? -36.837 -20.597 5.273 1.00 42.75 244 GLU A O 1
ATOM 1989 N N . LEU A 1 245 ? -35.514 -21.615 6.770 1.00 43.97 245 LEU A N 1
ATOM 1990 C CA . LEU A 1 245 ? -34.921 -22.609 5.888 1.00 43.97 245 LEU A CA 1
ATOM 1991 C C . LEU A 1 245 ? -35.806 -23.867 5.770 1.00 43.97 245 LEU A C 1
ATOM 1993 O O . LEU A 1 245 ? -35.307 -24.977 5.905 1.00 43.97 245 LEU A O 1
ATOM 1997 N N . GLU A 1 246 ? -37.120 -23.737 5.556 1.00 42.12 246 GLU A N 1
ATOM 1998 C CA . GLU A 1 246 ? -38.040 -24.893 5.661 1.00 42.12 246 GLU A CA 1
ATOM 1999 C C . GLU A 1 246 ? -38.470 -25.558 4.344 1.00 42.12 246 GLU A C 1
ATOM 2001 O O . GLU A 1 246 ? -39.189 -26.555 4.366 1.00 42.12 246 GLU A O 1
ATOM 2006 N N . SER A 1 247 ? -38.007 -25.124 3.168 1.00 46.56 247 SER A N 1
ATOM 2007 C CA . SER A 1 247 ? -38.360 -25.851 1.932 1.00 46.56 247 SER A CA 1
ATOM 2008 C C . SER A 1 247 ? -37.332 -25.744 0.808 1.00 46.56 247 SER A C 1
ATOM 2010 O O . SER A 1 247 ? -37.529 -25.075 -0.204 1.00 46.56 247 SER A O 1
ATOM 2012 N N . LEU A 1 248 ? -36.227 -26.481 0.942 1.00 43.06 248 LEU A N 1
ATOM 2013 C CA . LEU A 1 248 ? -35.358 -26.799 -0.195 1.00 43.06 248 LEU A CA 1
ATOM 2014 C C . LEU A 1 248 ? -35.667 -28.208 -0.737 1.00 43.06 248 LEU A C 1
ATOM 2016 O O . LEU A 1 248 ? -35.822 -29.150 0.045 1.00 43.06 248 LEU A O 1
ATOM 2020 N N . PRO A 1 249 ? -35.741 -28.391 -2.070 1.00 48.12 249 PRO A N 1
ATOM 2021 C CA . PRO A 1 249 ? -35.938 -29.701 -2.677 1.00 48.12 249 PRO A CA 1
ATOM 2022 C C . PRO A 1 249 ? -34.725 -30.598 -2.404 1.00 48.12 249 PRO A C 1
ATOM 2024 O O . PRO A 1 249 ? -33.580 -30.149 -2.464 1.00 48.12 249 PRO A O 1
ATOM 2027 N N . LYS A 1 250 ? -34.994 -31.874 -2.099 1.00 48.19 250 LYS A N 1
ATOM 2028 C CA . LYS A 1 250 ? -34.014 -32.918 -1.762 1.00 48.19 250 LYS A CA 1
ATOM 2029 C C . LYS A 1 250 ? -32.874 -32.950 -2.791 1.00 48.19 250 LYS A C 1
ATOM 2031 O O . LYS A 1 250 ? -33.025 -33.527 -3.866 1.00 48.19 250 LYS A O 1
ATOM 2036 N N . ARG A 1 251 ? -31.735 -32.334 -2.455 1.00 48.00 251 ARG A N 1
ATOM 2037 C CA . ARG A 1 251 ? -30.491 -32.448 -3.226 1.00 48.00 251 ARG A CA 1
ATOM 2038 C C . ARG A 1 251 ? -30.014 -33.897 -3.199 1.00 48.00 251 ARG A C 1
ATOM 2040 O O . ARG A 1 251 ? -30.065 -34.571 -2.170 1.00 48.00 251 ARG A O 1
ATOM 2047 N N . THR A 1 252 ? -29.575 -34.382 -4.351 1.00 55.91 252 THR A N 1
ATOM 2048 C CA . THR A 1 252 ? -29.037 -35.728 -4.540 1.00 55.91 252 THR A CA 1
ATOM 2049 C C . THR A 1 252 ? -27.784 -35.928 -3.685 1.00 55.91 252 THR A C 1
ATOM 2051 O O . THR A 1 252 ? -26.886 -35.090 -3.704 1.00 55.91 252 THR A O 1
ATOM 2054 N N . LYS A 1 253 ? -27.705 -37.062 -2.971 1.00 58.91 253 LYS A N 1
ATOM 2055 C CA . LYS A 1 253 ? -26.638 -37.444 -2.015 1.00 58.91 253 LYS A CA 1
ATOM 2056 C C . LYS A 1 253 ? -25.193 -37.372 -2.549 1.00 58.91 253 LYS A C 1
ATOM 2058 O O . LYS A 1 253 ? -24.258 -37.533 -1.774 1.00 58.91 253 LYS A O 1
ATOM 2063 N N . LEU A 1 254 ? -24.995 -37.169 -3.851 1.00 53.75 254 LEU A N 1
ATOM 2064 C CA . LEU A 1 254 ? -23.669 -37.094 -4.461 1.00 53.75 254 LEU A CA 1
ATOM 2065 C C . LEU A 1 254 ? -23.001 -35.718 -4.279 1.00 53.75 254 LEU A C 1
ATOM 2067 O O . LEU A 1 254 ? -21.792 -35.656 -4.082 1.00 53.75 254 LEU A O 1
ATOM 2071 N N . GLU A 1 255 ? -23.768 -34.620 -4.288 1.00 56.72 255 GLU A N 1
ATOM 2072 C CA . GLU A 1 255 ? -23.198 -33.264 -4.179 1.00 56.72 255 GLU A CA 1
ATOM 2073 C C . GLU A 1 255 ? -22.779 -32.910 -2.747 1.00 56.72 255 GLU A C 1
ATOM 2075 O O . GLU A 1 255 ? -21.825 -32.157 -2.552 1.00 56.72 255 GLU A O 1
ATOM 2080 N N . SER A 1 256 ? -23.431 -33.493 -1.733 1.00 67.56 256 SER A N 1
ATOM 2081 C CA . SER A 1 256 ? -23.077 -33.248 -0.331 1.00 67.56 256 SER A CA 1
ATOM 2082 C C . SER A 1 256 ? -21.646 -33.688 -0.029 1.00 67.56 256 SER A C 1
ATOM 2084 O O . SER A 1 256 ? -20.891 -32.930 0.569 1.00 67.56 256 SER A O 1
ATOM 2086 N N . ASN A 1 257 ? -21.230 -34.854 -0.528 1.00 71.31 257 ASN A N 1
ATOM 2087 C CA . ASN A 1 257 ? -19.920 -35.422 -0.204 1.00 71.31 257 ASN A CA 1
ATOM 2088 C C . ASN A 1 257 ? -18.766 -34.610 -0.807 1.00 71.31 257 ASN A C 1
ATOM 2090 O O . ASN A 1 257 ? -17.743 -34.421 -0.150 1.00 71.31 257 ASN A O 1
ATOM 2094 N N . LEU A 1 258 ? -18.945 -34.081 -2.022 1.00 79.12 258 LEU A N 1
ATOM 2095 C CA . LEU A 1 258 ? -17.937 -33.232 -2.657 1.00 79.12 258 LEU A CA 1
ATOM 2096 C C . LEU A 1 258 ? -17.800 -31.893 -1.922 1.00 79.12 258 LEU A C 1
ATOM 2098 O O . LEU A 1 258 ? -16.687 -31.457 -1.634 1.00 79.12 258 LEU A O 1
ATOM 2102 N N . THR A 1 259 ? -18.923 -31.270 -1.550 1.00 76.88 259 THR A N 1
ATOM 2103 C CA . THR A 1 259 ? -18.890 -30.005 -0.800 1.00 76.88 259 THR A CA 1
ATOM 2104 C C . THR A 1 259 ? -18.274 -30.162 0.590 1.00 76.88 259 THR A C 1
ATOM 2106 O O . THR A 1 259 ? -17.483 -29.314 0.994 1.00 76.88 259 THR A O 1
ATOM 2109 N N . THR A 1 260 ? -18.544 -31.264 1.297 1.00 84.38 260 THR A N 1
ATOM 2110 C CA . THR A 1 260 ? -17.929 -31.545 2.604 1.00 84.38 260 THR A CA 1
ATOM 2111 C C . THR A 1 260 ? -16.418 -31.764 2.487 1.00 84.38 260 THR A C 1
ATOM 2113 O O . THR A 1 260 ? -15.665 -31.235 3.302 1.00 84.38 260 THR A O 1
ATOM 2116 N N . ALA A 1 261 ? -15.951 -32.473 1.454 1.00 85.69 261 ALA A N 1
ATOM 2117 C CA . ALA A 1 261 ? -14.519 -32.685 1.228 1.00 85.69 261 ALA A CA 1
ATOM 2118 C C . ALA A 1 261 ? -13.774 -31.378 0.891 1.00 85.69 261 ALA A C 1
ATOM 2120 O O . ALA A 1 261 ? -12.678 -31.126 1.402 1.00 85.69 261 ALA A O 1
ATOM 2121 N N . MET A 1 262 ? -14.379 -30.513 0.070 1.00 85.62 262 MET A N 1
ATOM 2122 C CA . MET A 1 262 ? -13.804 -29.203 -0.250 1.00 85.62 262 MET A CA 1
ATOM 2123 C C . MET A 1 262 ? -13.750 -28.285 0.975 1.00 85.62 262 MET A C 1
ATOM 2125 O O . MET A 1 262 ? -12.723 -27.649 1.203 1.00 85.62 262 MET A O 1
ATOM 2129 N N . LEU A 1 263 ? -14.809 -28.251 1.791 1.00 87.75 263 LEU A N 1
ATOM 2130 C CA . LEU A 1 263 ? -14.831 -27.456 3.022 1.00 87.75 263 LEU A CA 1
ATOM 2131 C C . LEU A 1 263 ? -13.763 -27.916 4.020 1.00 87.75 263 LEU A C 1
ATOM 2133 O O . LEU A 1 263 ? -13.032 -27.077 4.538 1.00 87.75 263 LEU A O 1
ATOM 2137 N N . GLY A 1 264 ? -13.583 -29.229 4.200 1.00 89.44 264 GLY A N 1
ATOM 2138 C CA . GLY A 1 264 ? -12.507 -29.755 5.048 1.00 89.44 264 GLY A CA 1
ATOM 2139 C C . GLY A 1 264 ? -11.114 -29.350 4.553 1.00 89.44 264 GLY A C 1
ATOM 2140 O O . GLY A 1 264 ? -10.249 -28.970 5.341 1.00 89.44 264 GLY A O 1
ATOM 2141 N N . THR A 1 265 ? -10.900 -29.339 3.234 1.00 91.19 265 THR A N 1
ATOM 2142 C CA . THR A 1 265 ? -9.625 -28.887 2.650 1.00 91.19 265 THR A CA 1
ATOM 2143 C C . THR A 1 265 ? -9.385 -27.402 2.934 1.00 91.19 265 THR A C 1
ATOM 2145 O O . THR A 1 265 ? -8.296 -27.022 3.367 1.00 91.19 265 THR A O 1
ATOM 2148 N N . ILE A 1 266 ? -10.408 -26.561 2.778 1.00 86.38 266 ILE A N 1
ATOM 2149 C CA . ILE A 1 266 ? -10.319 -25.123 3.065 1.00 86.38 266 ILE A CA 1
ATOM 2150 C C . ILE A 1 266 ? -10.017 -24.880 4.552 1.00 86.38 266 ILE A C 1
ATOM 2152 O O . ILE A 1 266 ? -9.129 -24.092 4.873 1.00 86.38 266 ILE A O 1
ATOM 2156 N N . GLU A 1 267 ? -10.674 -25.594 5.469 1.00 89.56 267 GLU A N 1
ATOM 2157 C CA . GLU A 1 267 ? -10.413 -25.482 6.912 1.00 89.56 267 GLU A CA 1
ATOM 2158 C C . GLU A 1 267 ? -8.967 -25.848 7.278 1.00 89.56 267 GLU A C 1
ATOM 2160 O O . GLU A 1 267 ? -8.323 -25.147 8.068 1.00 89.56 267 GLU A O 1
ATOM 2165 N N . THR A 1 268 ? -8.410 -26.900 6.666 1.00 91.56 268 THR A N 1
ATOM 2166 C CA . THR A 1 268 ? -7.001 -27.273 6.888 1.00 91.56 268 THR A CA 1
ATOM 2167 C C . THR A 1 268 ? -6.027 -26.218 6.360 1.00 91.56 268 THR A C 1
ATOM 2169 O O . THR A 1 268 ? -5.032 -25.909 7.027 1.00 91.56 268 THR A O 1
ATOM 2172 N N . GLN A 1 269 ? -6.324 -25.599 5.212 1.00 90.50 269 GLN A N 1
ATOM 2173 C CA . GLN A 1 269 ? -5.510 -24.520 4.645 1.00 90.50 269 GLN A CA 1
ATOM 2174 C C . GLN A 1 269 ? -5.557 -23.259 5.514 1.00 90.50 269 GLN A C 1
ATOM 2176 O O . GLN A 1 269 ? -4.505 -22.711 5.845 1.00 90.50 269 GLN A O 1
ATOM 2181 N N . ILE A 1 270 ? -6.746 -22.847 5.968 1.00 89.19 270 ILE A N 1
ATOM 2182 C CA . ILE A 1 270 ? -6.918 -21.708 6.886 1.00 89.19 270 ILE A CA 1
ATOM 2183 C C . ILE A 1 270 ? -6.151 -21.950 8.190 1.00 89.19 270 ILE A C 1
ATOM 2185 O O . ILE A 1 270 ? -5.408 -21.083 8.651 1.00 89.19 270 ILE A O 1
ATOM 2189 N N . THR A 1 271 ? -6.261 -23.152 8.759 1.00 92.19 271 THR A N 1
ATOM 2190 C CA . THR A 1 271 ? -5.544 -23.525 9.989 1.00 92.19 271 THR A CA 1
ATOM 2191 C C . THR A 1 271 ? -4.027 -23.465 9.803 1.00 92.19 271 THR A C 1
ATOM 2193 O O . THR A 1 271 ? -3.302 -23.025 10.698 1.00 92.19 271 THR A O 1
ATOM 2196 N N . THR A 1 272 ? -3.527 -23.879 8.639 1.00 91.62 272 THR A N 1
ATOM 2197 C CA . THR A 1 272 ? -2.093 -23.826 8.316 1.00 91.62 272 THR A CA 1
ATOM 2198 C C . THR A 1 272 ? -1.606 -22.383 8.177 1.00 91.62 272 THR A C 1
ATOM 2200 O O . THR A 1 272 ? -0.579 -22.031 8.758 1.00 91.62 272 THR A O 1
ATOM 2203 N N . LEU A 1 273 ? -2.369 -21.519 7.500 1.00 89.88 273 LEU A N 1
ATOM 2204 C CA . LEU A 1 273 ? -2.047 -20.093 7.377 1.00 89.88 273 LEU A CA 1
ATOM 2205 C C . LEU A 1 273 ? -2.033 -19.386 8.740 1.00 89.88 273 LEU A C 1
ATOM 2207 O O . LEU A 1 273 ? -1.111 -18.624 9.024 1.00 89.88 273 LEU A O 1
ATOM 2211 N N . LEU A 1 274 ? -2.988 -19.692 9.625 1.00 91.38 274 LEU A N 1
ATOM 2212 C CA . LEU A 1 274 ? -3.018 -19.145 10.988 1.00 91.38 274 LEU A CA 1
ATOM 2213 C C . LEU A 1 274 ? -1.793 -19.564 11.814 1.00 91.38 274 LEU A C 1
ATOM 2215 O O . LEU A 1 274 ? -1.235 -18.749 12.554 1.00 91.38 274 LEU A O 1
ATOM 2219 N N . LYS A 1 275 ? -1.330 -20.813 11.671 1.00 93.81 275 LYS A N 1
ATOM 2220 C CA . LYS A 1 275 ? -0.097 -21.285 12.323 1.00 93.81 275 LYS A CA 1
ATOM 2221 C C . LYS A 1 275 ? 1.136 -20.543 11.809 1.00 93.81 275 LYS A C 1
ATOM 2223 O O . LYS A 1 275 ? 1.957 -20.128 12.624 1.00 93.81 275 LYS A O 1
ATOM 2228 N N . LEU A 1 276 ? 1.246 -20.333 10.496 1.00 90.12 276 LEU A N 1
ATOM 2229 C CA . LEU A 1 276 ? 2.351 -19.575 9.900 1.00 90.12 276 LEU A CA 1
ATOM 2230 C C . LEU A 1 276 ? 2.357 -18.115 10.367 1.00 90.12 276 LEU A C 1
ATOM 2232 O O . LEU A 1 276 ? 3.391 -17.631 10.817 1.00 90.12 276 LEU A O 1
ATOM 2236 N N . ALA A 1 277 ? 1.200 -17.449 10.369 1.00 84.12 277 ALA A N 1
ATOM 2237 C CA . ALA A 1 277 ? 1.073 -16.080 10.871 1.00 84.12 277 ALA A CA 1
ATOM 2238 C C . ALA A 1 277 ? 1.465 -15.972 12.357 1.00 84.12 277 ALA A C 1
ATOM 2240 O O . ALA A 1 277 ? 2.166 -15.045 12.761 1.00 84.12 277 ALA A O 1
ATOM 2241 N N . THR A 1 278 ? 1.076 -16.957 13.173 1.00 90.19 278 THR A N 1
ATOM 2242 C CA . THR A 1 278 ? 1.452 -17.009 14.596 1.00 90.19 278 THR A CA 1
ATOM 2243 C C . THR A 1 278 ? 2.958 -17.216 14.782 1.00 90.19 278 THR A C 1
ATOM 2245 O O . THR A 1 278 ? 3.554 -16.618 15.676 1.00 90.19 278 THR A O 1
ATOM 2248 N N . LEU A 1 279 ? 3.595 -18.048 13.951 1.00 93.25 279 LEU A N 1
ATOM 2249 C CA . LEU A 1 279 ? 5.049 -18.232 13.974 1.00 93.25 279 LEU A CA 1
ATOM 2250 C C . LEU A 1 279 ? 5.783 -16.954 13.561 1.00 93.25 279 LEU A C 1
ATOM 2252 O O . LEU A 1 279 ? 6.722 -16.557 14.245 1.00 93.25 279 LEU A O 1
ATOM 2256 N N . GLN A 1 280 ? 5.318 -16.267 12.518 1.00 88.12 280 GLN A N 1
ATOM 2257 C CA . GLN A 1 280 ? 5.902 -15.000 12.079 1.00 88.12 280 GLN A CA 1
ATOM 2258 C C . GLN A 1 280 ? 5.798 -13.918 13.164 1.00 88.12 280 GLN A C 1
ATOM 2260 O O . GLN A 1 280 ? 6.770 -13.214 13.425 1.00 88.12 280 GLN A O 1
ATOM 2265 N N . ALA A 1 281 ? 4.666 -13.842 13.872 1.00 84.19 281 ALA A N 1
ATOM 2266 C CA . ALA A 1 281 ? 4.507 -12.941 15.013 1.00 84.19 281 ALA A CA 1
ATOM 2267 C C . ALA A 1 281 ? 5.463 -13.278 16.174 1.00 84.19 281 ALA A C 1
ATOM 2269 O O . ALA A 1 281 ? 5.983 -12.373 16.825 1.00 84.19 281 ALA A O 1
ATOM 2270 N N . LYS A 1 282 ? 5.733 -14.567 16.427 1.00 91.56 282 LYS A N 1
ATOM 2271 C CA . LYS A 1 282 ? 6.714 -14.994 17.440 1.00 91.56 282 LYS A CA 1
ATOM 2272 C C . LYS A 1 282 ? 8.145 -14.624 17.056 1.00 91.56 282 LYS A C 1
ATOM 2274 O O . LYS A 1 282 ? 8.881 -14.175 17.927 1.00 91.56 282 LYS A O 1
ATOM 2279 N N . ILE A 1 283 ? 8.518 -14.785 15.786 1.00 90.19 283 ILE A N 1
ATOM 2280 C CA . ILE A 1 283 ? 9.838 -14.382 15.278 1.00 90.19 283 ILE A CA 1
ATOM 2281 C C . ILE A 1 283 ? 10.012 -12.870 15.441 1.00 90.19 283 ILE A C 1
ATOM 2283 O O . ILE A 1 283 ? 10.967 -12.439 16.075 1.00 90.19 283 ILE A O 1
ATOM 2287 N N . ALA A 1 284 ? 9.034 -12.073 14.999 1.00 84.69 284 ALA A N 1
ATOM 2288 C CA . ALA A 1 284 ? 9.071 -10.619 15.157 1.00 84.69 284 ALA A CA 1
ATOM 2289 C C . ALA A 1 284 ? 9.155 -10.184 16.635 1.00 84.69 284 ALA A C 1
ATOM 2291 O O . ALA A 1 284 ? 9.880 -9.251 16.978 1.00 84.69 284 ALA A O 1
ATOM 2292 N N . ALA A 1 285 ? 8.452 -10.880 17.536 1.00 88.44 285 ALA A N 1
ATOM 2293 C CA . ALA A 1 285 ? 8.552 -10.625 18.971 1.00 88.44 285 ALA A CA 1
ATOM 2294 C C . ALA A 1 285 ? 9.952 -10.954 19.521 1.00 88.44 285 ALA A C 1
ATOM 2296 O O . ALA A 1 285 ? 10.488 -10.181 20.315 1.00 88.44 285 ALA A O 1
ATOM 2297 N N . GLN A 1 286 ? 10.568 -12.058 19.085 1.00 91.00 286 GLN A N 1
ATOM 2298 C CA . GLN A 1 286 ? 11.937 -12.413 19.472 1.00 91.00 286 GLN A CA 1
ATOM 2299 C C . GLN A 1 286 ? 12.968 -11.410 18.949 1.00 91.00 286 GLN A C 1
ATOM 2301 O O . GLN A 1 286 ? 13.823 -10.984 19.720 1.00 91.00 286 GLN A O 1
ATOM 2306 N N . GLU A 1 287 ? 12.851 -10.971 17.696 1.00 90.44 287 GLU A N 1
ATOM 2307 C CA . GLU A 1 287 ? 13.706 -9.923 17.124 1.00 90.44 287 GLU A CA 1
ATOM 2308 C C . GLU A 1 287 ? 13.559 -8.603 17.887 1.00 90.44 287 GLU A C 1
ATOM 2310 O O . GLU A 1 287 ? 14.553 -7.968 18.230 1.00 90.44 287 GLU A O 1
ATOM 2315 N N . SER A 1 288 ? 12.328 -8.213 18.238 1.00 88.12 288 SER A N 1
ATOM 2316 C CA . SER A 1 288 ? 12.099 -7.012 19.047 1.00 88.12 288 SER A CA 1
ATOM 2317 C C . SER A 1 288 ? 12.725 -7.118 20.440 1.00 88.12 288 SER A C 1
ATOM 2319 O O . SER A 1 288 ? 13.293 -6.142 20.921 1.00 88.12 288 SER A O 1
ATOM 2321 N N . LYS A 1 289 ? 12.691 -8.305 21.063 1.00 91.88 289 LYS A N 1
ATOM 2322 C CA . LYS A 1 289 ? 13.321 -8.547 22.367 1.00 91.88 289 LYS A CA 1
ATOM 2323 C C . LYS A 1 289 ? 14.844 -8.455 22.274 1.00 91.88 289 LYS A C 1
ATOM 2325 O O . LYS A 1 289 ? 15.446 -7.771 23.091 1.00 91.88 289 LYS A O 1
ATOM 2330 N N . ALA A 1 290 ? 15.441 -9.080 21.258 1.00 89.69 290 ALA A N 1
ATOM 2331 C CA . ALA A 1 290 ? 16.883 -9.023 21.020 1.00 89.69 290 ALA A CA 1
ATOM 2332 C C . ALA A 1 290 ? 17.363 -7.589 20.741 1.00 89.69 290 ALA A C 1
ATOM 2334 O O . ALA A 1 290 ? 18.398 -7.170 21.249 1.00 89.69 290 ALA A O 1
ATOM 2335 N N . ASN A 1 291 ? 16.582 -6.804 19.992 1.00 84.38 291 ASN A N 1
ATOM 2336 C CA . ASN A 1 291 ? 16.890 -5.395 19.756 1.00 84.38 291 ASN A CA 1
ATOM 2337 C C . ASN A 1 291 ? 16.839 -4.575 21.052 1.00 84.38 291 ASN A C 1
ATOM 2339 O O . ASN A 1 291 ? 17.717 -3.748 21.270 1.00 84.38 291 ASN A O 1
ATOM 2343 N N . VAL A 1 292 ? 15.843 -4.798 21.919 1.00 89.81 292 VAL A N 1
ATOM 2344 C CA . VAL A 1 292 ? 15.755 -4.107 23.219 1.00 89.81 292 VAL A CA 1
ATOM 2345 C C . VAL A 1 292 ? 16.959 -4.436 24.104 1.00 89.81 292 VAL A C 1
ATOM 2347 O O . VAL A 1 292 ? 17.561 -3.512 24.638 1.00 89.81 292 VAL A O 1
ATOM 2350 N N . GLU A 1 293 ? 17.354 -5.710 24.195 1.00 90.94 293 GLU A N 1
ATOM 2351 C CA . GLU A 1 293 ? 18.544 -6.137 24.953 1.00 90.94 293 GLU A CA 1
ATOM 2352 C C . GLU A 1 293 ? 19.824 -5.468 24.415 1.00 90.94 293 GLU A C 1
ATOM 2354 O O . GLU A 1 293 ? 20.605 -4.913 25.183 1.00 90.94 293 GLU A O 1
ATOM 2359 N N . MET A 1 294 ? 19.990 -5.403 23.089 1.00 89.62 294 MET A N 1
ATOM 2360 C CA . MET A 1 294 ? 21.121 -4.708 22.461 1.00 89.62 294 MET A CA 1
ATOM 2361 C C . MET A 1 294 ? 21.133 -3.201 22.774 1.00 89.62 294 MET A C 1
ATOM 2363 O O . MET A 1 294 ? 22.193 -2.620 23.005 1.00 89.62 294 MET A O 1
ATOM 2367 N N . PHE A 1 295 ? 19.968 -2.544 22.789 1.00 87.50 295 PHE A N 1
ATOM 2368 C CA . PHE A 1 295 ? 19.880 -1.124 23.141 1.00 87.50 295 PHE A CA 1
ATOM 2369 C C . PHE A 1 295 ? 20.207 -0.862 24.615 1.00 87.50 295 PHE A C 1
ATOM 2371 O O . PHE A 1 295 ? 20.802 0.177 24.908 1.00 87.50 295 PHE A O 1
ATOM 2378 N N . GLU A 1 296 ? 19.856 -1.771 25.529 1.00 92.88 296 GLU A N 1
ATOM 2379 C CA . GLU A 1 296 ? 20.250 -1.675 26.941 1.00 92.88 296 GLU A CA 1
ATOM 2380 C C . GLU A 1 296 ? 21.772 -1.803 27.105 1.00 92.88 296 GLU A C 1
ATOM 2382 O O . GLU A 1 296 ? 22.376 -0.946 27.745 1.00 92.88 296 GLU A O 1
ATOM 2387 N N . GLU A 1 297 ? 22.427 -2.749 26.422 1.00 93.44 297 GLU A N 1
ATOM 2388 C CA . GLU A 1 297 ? 23.897 -2.874 26.451 1.00 93.44 297 GLU A CA 1
ATOM 2389 C C . GLU A 1 297 ? 24.616 -1.628 25.901 1.00 93.44 297 GLU A C 1
ATOM 2391 O O . GLU A 1 297 ? 25.627 -1.169 26.451 1.00 93.44 297 GLU A O 1
ATOM 2396 N N . VAL A 1 298 ? 24.094 -1.045 24.815 1.00 92.19 298 VAL A N 1
ATOM 2397 C CA . VAL A 1 298 ? 24.627 0.203 24.241 1.00 92.19 298 VAL A CA 1
ATOM 2398 C C . VAL A 1 298 ? 24.428 1.371 25.205 1.00 92.19 298 VAL A C 1
ATOM 2400 O O . VAL A 1 298 ? 25.326 2.204 25.354 1.00 92.19 298 VAL A O 1
ATOM 2403 N N . LYS A 1 299 ? 23.275 1.438 25.876 1.00 95.88 299 LYS A N 1
ATOM 2404 C CA . LYS A 1 299 ? 22.980 2.465 26.877 1.00 95.88 299 LYS A CA 1
ATOM 2405 C C . LYS A 1 299 ? 23.933 2.364 28.070 1.00 95.88 299 LYS A C 1
ATOM 2407 O O . LYS A 1 299 ? 24.537 3.373 28.424 1.00 95.88 299 LYS A O 1
ATOM 2412 N N . ASP A 1 300 ? 24.134 1.171 28.619 1.00 95.44 300 ASP A N 1
ATOM 2413 C CA . ASP A 1 300 ? 25.052 0.940 29.741 1.00 95.44 300 ASP A CA 1
ATOM 2414 C C . ASP A 1 300 ? 26.498 1.306 29.363 1.00 95.44 300 ASP A C 1
ATOM 2416 O O . ASP A 1 300 ? 27.223 1.945 30.131 1.00 95.44 300 ASP A O 1
ATOM 2420 N N . SER A 1 301 ? 26.908 0.984 28.132 1.00 96.56 301 SER A N 1
ATOM 2421 C CA . SER A 1 301 ? 28.221 1.365 27.594 1.00 96.56 301 SER A CA 1
ATOM 2422 C C . SER A 1 301 ? 28.386 2.885 27.467 1.00 96.56 301 SER A C 1
ATOM 2424 O O . SER A 1 301 ? 29.458 3.423 27.766 1.00 96.56 301 SER A O 1
ATOM 2426 N N . LEU A 1 302 ? 27.335 3.596 27.045 1.00 94.88 302 LEU A N 1
ATOM 2427 C CA . LEU A 1 302 ? 27.320 5.059 26.961 1.00 94.88 302 LEU A CA 1
ATOM 2428 C C . LEU A 1 302 ? 27.375 5.712 28.345 1.00 94.88 302 LEU A C 1
ATOM 2430 O O . LEU A 1 302 ? 28.131 6.666 28.531 1.00 94.88 302 LEU A O 1
ATOM 2434 N N . GLU A 1 303 ? 26.629 5.195 29.320 1.00 95.75 303 GLU A N 1
ATOM 2435 C CA . GLU A 1 303 ? 26.661 5.685 30.703 1.00 95.75 303 GLU A CA 1
ATOM 2436 C C . GLU A 1 303 ? 28.051 5.492 31.332 1.00 95.75 303 GLU A C 1
ATOM 2438 O O . GLU A 1 303 ? 28.583 6.415 31.955 1.00 95.75 303 GLU A O 1
ATOM 2443 N N . ALA A 1 304 ? 28.701 4.350 31.085 1.00 95.62 304 ALA A N 1
ATOM 2444 C CA . ALA A 1 304 ? 30.066 4.090 31.543 1.00 95.62 304 ALA A CA 1
ATOM 2445 C C . ALA A 1 304 ? 31.103 5.042 30.917 1.00 95.62 304 ALA A C 1
ATOM 2447 O O . ALA A 1 304 ? 32.032 5.486 31.596 1.00 95.62 304 ALA A O 1
ATOM 2448 N N . LEU A 1 305 ? 30.965 5.373 29.628 1.00 95.50 305 LEU A N 1
ATOM 2449 C CA . LEU A 1 305 ? 31.821 6.364 28.966 1.00 95.50 305 LEU A CA 1
ATOM 2450 C C . LEU A 1 305 ? 31.582 7.774 29.508 1.00 95.50 305 LEU A C 1
ATOM 2452 O O . LEU A 1 305 ? 32.541 8.501 29.756 1.00 95.50 305 LEU A O 1
ATOM 2456 N N . HIS A 1 306 ? 30.323 8.147 29.732 1.00 93.62 306 HIS A N 1
ATOM 2457 C CA . HIS A 1 306 ? 29.970 9.446 30.296 1.00 93.62 306 HIS A CA 1
ATOM 2458 C C . HIS A 1 306 ? 30.524 9.625 31.717 1.00 93.62 306 HIS A C 1
ATOM 2460 O O . HIS A 1 306 ? 31.020 10.700 32.045 1.00 93.62 306 HIS A O 1
ATOM 2466 N N . GLY A 1 307 ? 30.517 8.572 32.542 1.00 94.81 307 GLY A N 1
ATOM 2467 C CA . GLY A 1 307 ? 31.187 8.577 33.848 1.00 94.81 307 GLY A CA 1
ATOM 2468 C C . GLY A 1 307 ? 32.683 8.884 33.731 1.00 94.81 307 GLY A C 1
ATOM 2469 O O . GLY A 1 307 ? 33.166 9.831 34.340 1.00 94.81 307 GLY A O 1
ATOM 2470 N N . LYS A 1 308 ? 33.395 8.169 32.847 1.00 96.00 308 LYS A N 1
ATOM 2471 C CA . LYS A 1 308 ? 34.840 8.370 32.622 1.00 96.00 308 LYS A CA 1
ATOM 2472 C C . LYS A 1 308 ? 35.205 9.770 32.126 1.00 96.00 308 LYS A C 1
ATOM 2474 O O . LYS A 1 308 ? 36.300 10.231 32.416 1.00 96.00 308 LYS A O 1
ATOM 2479 N N . ILE A 1 309 ? 34.329 10.414 31.353 1.00 95.00 309 ILE A N 1
ATOM 2480 C CA . ILE A 1 309 ? 34.549 11.785 30.868 1.00 95.00 309 ILE A CA 1
ATOM 2481 C C . ILE A 1 309 ? 34.409 12.799 32.005 1.00 95.00 309 ILE A C 1
ATOM 2483 O O . ILE A 1 309 ? 35.161 13.762 32.034 1.00 95.00 309 ILE A O 1
ATOM 2487 N N . ASN A 1 310 ? 33.466 12.600 32.929 1.00 92.56 310 ASN A N 1
ATOM 2488 C CA . ASN A 1 310 ? 33.256 13.535 34.039 1.00 92.56 310 ASN A CA 1
ATOM 2489 C C . ASN A 1 310 ? 34.304 13.404 35.154 1.00 92.56 310 ASN A C 1
ATOM 2491 O O . ASN A 1 310 ? 34.490 14.350 35.915 1.00 92.56 310 ASN A O 1
ATOM 2495 N N . ASP A 1 311 ? 34.967 12.250 35.254 1.00 91.19 311 ASP A N 1
ATOM 2496 C CA . ASP A 1 311 ? 36.041 12.007 36.223 1.00 91.19 311 ASP A CA 1
ATOM 2497 C C . ASP A 1 311 ? 37.430 12.488 35.741 1.00 91.19 311 ASP A C 1
ATOM 2499 O O . ASP A 1 311 ? 38.384 12.463 36.523 1.00 91.19 311 ASP A O 1
ATOM 2503 N N . ALA A 1 312 ? 37.561 12.894 34.470 1.00 82.81 312 ALA A N 1
ATOM 2504 C CA . ALA A 1 312 ? 38.804 13.358 33.839 1.00 82.81 312 ALA A CA 1
ATOM 2505 C C . ALA A 1 312 ? 38.902 14.891 33.801 1.00 82.81 312 ALA A C 1
ATOM 2507 O O . ALA A 1 312 ? 40.021 15.403 34.040 1.00 82.81 312 ALA A O 1
#

Organism: Hebeloma cylindrosporum (NCBI:txid76867)

pLDDT: mean 74.55, std 19.43, range [37.5, 96.88]

Sequence (312 aa):
MVHSRNTALSAPTPAFAETPKYKLLRMQESAKQAEVPQKLRQAFLNSQKEAKRKKEEHAKKQEEEKKRLEGEKKWEEEKKRLEDEKKWEEEKKRLKAEAKKREEEKKRSDEAKKEAHKGKSKAVVEPEEMEEDKKEEQQVKTEVQEEEEEEEAEASTSHKPATYPQKKSVKMPMMIDDSGKNISGDLVQGPLYPSCMACFRTRKDCQWKRSAKSCKTCVRMKASCTLVFDFEETQKLPAECDIELESLPKRTKLESNLTTAMLGTIETQITTLLKLATLQAKIAAQESKANVEMFEEVKDSLEALHGKINDA

Radius of gyration: 45.23 Å; chains: 1; bounding box: 97×71×145 Å